Protein AF-A0A9N9AUU2-F1 (afdb_monomer_lite)

Foldseek 3Di:
DVVVVVVVVVVVVVVVVVVVVVVVVVVVVVVVVVVVVVVVVVLLCVLVVVCVVPVVPDDPVSVVLSLLQVLLVLLVVLCCVVPDDPDDPDPPCVVVVVVVVVVCLVVLQAWDQDPVRDTHRRPSLVVSLVVSVVVVVVVDDDPDPVVVVVVSVVSSVVSSVSCNVPVPVQCPDVVRKDWDQPPCPVPFQFPGFRATFIWPPCVDPPIGTPDDTDTDGDPPPPPPPDDDDDDDDDDDDDD

Organism: Funneliformis mosseae (NCBI:txid27381)

Radius of gyration: 25.64 Å; chains: 1; bounding box: 43×78×84 Å

Sequence (239 aa):
MQRLENEHREINHYKKLAQQSENEVKFENEVNATKRQIQKLNQYNYYMSRAITNYKNYNRLLIQAVLQRHVIEIIFANATQYFHVSGRQQLEHLESQISNKEIELNRGFEDTSRENNTVYEHAFITQCKQQLNDIMNGLRTINDKQKKSDSEKYAVTIIREVVKIFYFRLKVQEPVVQHNWSSDDKNLYVDLCYFPLIGKDLMSEDRKVYTLAKVVIRKAQVEVQKPIAENSYGSMYAL

Secondary structure (DSSP, 8-state):
-HHHHHHHHHHHHHHHHHHHHHHHHHHHHHHHHHHHHHHHHHHHHHHHHHHHHTTTT--HHHHHHHHHHHHHHHHHHHHHHHT---TT--TTTHHHHHHHHHHHHHTTTPPEEPTTS-EE--HHHHHHHHHHHHHHHHH-----HHHHHHHHHHHHHHHHHHHIIIIIIHHHSSSPPEEE-----TTS-EEEEEE-EEEESTTSTT-EEEEPPEEEEPPP-------------------

Structure (mmCIF, N/CA/C/O backbone):
data_AF-A0A9N9AUU2-F1
#
_entry.id   AF-A0A9N9AUU2-F1
#
loop_
_atom_site.group_PDB
_atom_site.id
_atom_site.type_symbol
_atom_site.label_atom_id
_atom_site.label_alt_id
_atom_site.label_comp_id
_atom_site.label_asym_id
_atom_site.label_entity_id
_atom_site.label_seq_id
_atom_site.pdbx_PDB_ins_code
_atom_site.Cartn_x
_atom_site.Cartn_y
_atom_site.Cartn_z
_atom_site.occupancy
_atom_site.B_iso_or_equiv
_atom_site.auth_seq_id
_atom_site.auth_comp_id
_atom_site.auth_asym_id
_atom_site.auth_atom_id
_atom_site.pdbx_PDB_model_num
ATOM 1 N N . MET A 1 1 ? 7.454 17.736 -60.809 1.00 65.25 1 MET A N 1
ATOM 2 C CA . MET A 1 1 ? 6.231 18.250 -60.156 1.00 65.25 1 MET A CA 1
ATOM 3 C C . MET A 1 1 ? 5.302 17.106 -59.746 1.00 65.25 1 MET A C 1
ATOM 5 O O . MET A 1 1 ? 5.324 16.774 -58.574 1.00 65.25 1 MET A O 1
ATOM 9 N N . GLN A 1 2 ? 4.638 16.389 -60.664 1.00 76.69 2 GLN A N 1
ATOM 10 C CA . GLN A 1 2 ? 3.709 15.280 -60.331 1.00 76.69 2 GLN A CA 1
ATOM 11 C C . GLN A 1 2 ? 4.278 14.157 -59.441 1.00 76.69 2 GLN A C 1
ATOM 13 O O . GLN A 1 2 ? 3.581 13.640 -58.574 1.00 76.69 2 GLN A O 1
ATOM 18 N N . ARG A 1 3 ? 5.549 13.777 -59.630 1.00 77.50 3 ARG A N 1
ATOM 19 C CA . ARG A 1 3 ? 6.194 12.737 -58.809 1.00 77.50 3 ARG A CA 1
ATOM 20 C C . ARG A 1 3 ? 6.320 13.152 -57.338 1.00 77.50 3 ARG A C 1
ATOM 22 O O . ARG A 1 3 ? 5.979 12.377 -56.458 1.00 77.50 3 ARG A O 1
ATOM 29 N N . LEU A 1 4 ? 6.705 14.407 -57.100 1.00 77.94 4 LEU A N 1
ATOM 30 C CA . LEU A 1 4 ? 6.822 14.986 -55.759 1.00 77.94 4 LEU A CA 1
ATOM 31 C C . LEU A 1 4 ? 5.449 15.150 -55.090 1.00 77.94 4 LEU A C 1
ATOM 33 O O . LEU A 1 4 ? 5.317 14.930 -53.892 1.00 77.94 4 LEU A O 1
ATOM 37 N N . GLU A 1 5 ? 4.406 15.487 -55.852 1.00 84.50 5 GLU A N 1
ATOM 38 C CA . GLU A 1 5 ? 3.029 15.572 -55.338 1.00 84.50 5 GLU A CA 1
ATOM 39 C C . GLU A 1 5 ? 2.455 14.197 -54.967 1.00 84.50 5 GLU A C 1
ATOM 41 O O . GLU A 1 5 ? 1.695 14.076 -54.005 1.00 84.50 5 GLU A O 1
ATOM 46 N N . ASN A 1 6 ? 2.816 13.149 -55.710 1.00 88.56 6 ASN A N 1
ATOM 47 C CA . ASN A 1 6 ? 2.442 11.773 -55.380 1.00 88.56 6 ASN A CA 1
ATOM 48 C C . ASN A 1 6 ? 3.156 11.292 -54.115 1.00 88.56 6 ASN A C 1
ATOM 50 O O . ASN A 1 6 ? 2.490 10.810 -53.203 1.00 88.56 6 ASN A O 1
ATOM 54 N N . GLU A 1 7 ? 4.466 11.516 -54.015 1.00 87.38 7 GLU A N 1
ATOM 55 C CA . GLU A 1 7 ? 5.254 11.186 -52.820 1.00 87.38 7 GLU A CA 1
ATOM 56 C C . GLU A 1 7 ? 4.744 11.945 -51.582 1.00 87.38 7 GLU A C 1
ATOM 58 O O . GLU A 1 7 ? 4.588 11.365 -50.508 1.00 87.38 7 GLU A O 1
ATOM 63 N N . HIS A 1 8 ? 4.383 13.225 -51.725 1.00 87.75 8 HIS A N 1
ATOM 64 C CA . HIS A 1 8 ? 3.816 14.013 -50.629 1.00 87.75 8 HIS A CA 1
ATOM 65 C C . HIS A 1 8 ? 2.454 13.475 -50.154 1.00 87.75 8 HIS A C 1
ATOM 67 O O . HIS A 1 8 ? 2.185 13.423 -48.950 1.00 87.75 8 HIS A O 1
ATOM 73 N N . ARG A 1 9 ? 1.592 13.040 -51.084 1.00 89.44 9 ARG A N 1
ATOM 74 C CA . ARG A 1 9 ? 0.307 12.401 -50.751 1.00 89.44 9 ARG A CA 1
ATOM 75 C C . ARG A 1 9 ? 0.503 11.078 -50.019 1.00 89.44 9 ARG A C 1
ATOM 77 O O . ARG A 1 9 ? -0.198 10.829 -49.039 1.00 89.44 9 ARG A O 1
ATOM 84 N N . GLU A 1 10 ? 1.466 10.275 -50.453 1.00 92.56 10 GLU A N 1
ATOM 85 C CA . GLU A 1 10 ? 1.784 8.993 -49.825 1.00 92.56 10 GLU A CA 1
ATOM 86 C C . GLU A 1 10 ? 2.314 9.182 -48.396 1.00 92.56 10 GLU A C 1
ATOM 88 O O . GLU A 1 10 ? 1.814 8.568 -47.454 1.00 92.56 10 GLU A O 1
ATOM 93 N N . ILE A 1 11 ? 3.239 10.124 -48.192 1.00 89.75 11 ILE A N 1
ATOM 94 C CA . ILE A 1 11 ? 3.775 10.453 -46.861 1.00 89.75 11 ILE A CA 1
ATOM 95 C C . ILE A 1 11 ? 2.664 10.918 -45.911 1.00 89.75 11 ILE A C 1
ATOM 97 O O . ILE A 1 11 ? 2.622 10.508 -44.749 1.00 89.75 11 ILE A O 1
ATOM 101 N N . ASN A 1 12 ? 1.740 11.758 -46.384 1.00 90.88 12 ASN A N 1
ATOM 102 C CA . ASN A 1 12 ? 0.622 12.220 -45.560 1.00 90.88 12 ASN A CA 1
ATOM 103 C C . ASN A 1 12 ? -0.357 11.088 -45.216 1.00 90.88 12 ASN A C 1
ATOM 105 O O . ASN A 1 12 ? -0.909 11.074 -44.113 1.00 90.88 12 ASN A O 1
ATOM 109 N N . HIS A 1 13 ? -0.539 10.120 -46.118 1.00 92.19 13 HIS A N 1
ATOM 110 C CA . HIS A 1 13 ? -1.322 8.918 -45.843 1.00 92.19 13 HIS A CA 1
ATOM 111 C C . HIS A 1 13 ? -0.692 8.085 -44.717 1.00 92.19 13 HIS A C 1
ATOM 113 O O . HIS A 1 13 ? -1.368 7.794 -43.727 1.00 92.19 13 HIS A O 1
ATOM 119 N N . TYR A 1 14 ? 0.611 7.799 -44.794 1.00 88.50 14 TYR A N 1
ATOM 120 C CA . TYR A 1 14 ? 1.308 7.037 -43.751 1.00 88.50 14 TYR A CA 1
ATOM 121 C C . TYR A 1 14 ? 1.339 7.757 -42.397 1.00 88.50 14 TYR A C 1
ATOM 123 O O . TYR A 1 14 ? 1.150 7.118 -41.363 1.00 88.50 14 TYR A O 1
ATOM 131 N N . LYS A 1 15 ? 1.482 9.089 -42.376 1.00 91.19 15 LYS A N 1
ATOM 132 C CA . LYS A 1 15 ? 1.378 9.876 -41.131 1.00 91.19 15 LYS A CA 1
ATOM 133 C C . LYS A 1 15 ? 0.011 9.727 -40.461 1.00 91.19 15 LYS A C 1
ATOM 135 O O . LYS A 1 15 ? -0.067 9.622 -39.239 1.00 91.19 15 LYS A O 1
ATOM 140 N N . LYS A 1 16 ? -1.066 9.698 -41.250 1.00 92.25 16 LYS A N 1
ATOM 141 C CA . LYS A 1 16 ? -2.429 9.537 -40.729 1.00 92.25 16 LYS A CA 1
ATOM 142 C C . LYS A 1 16 ? -2.647 8.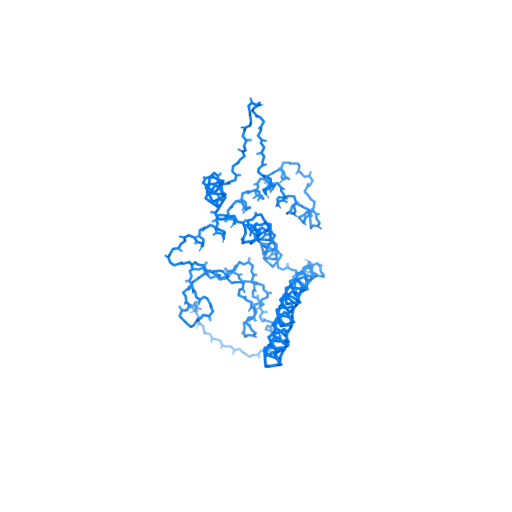143 -40.132 1.00 92.25 16 LYS A C 1
ATOM 144 O O . LYS A 1 16 ? -3.252 8.042 -39.068 1.00 92.25 16 LYS A O 1
ATOM 149 N N . LEU A 1 17 ? -2.113 7.103 -40.777 1.00 91.25 17 LEU A N 1
ATOM 150 C CA . LEU A 1 17 ? -2.153 5.729 -40.265 1.00 91.25 17 LEU A CA 1
ATOM 151 C C . LEU A 1 17 ? -1.355 5.576 -38.962 1.00 91.25 17 LEU A C 1
ATOM 153 O O . LEU A 1 17 ? -1.852 4.977 -38.011 1.00 91.25 17 LEU A O 1
ATOM 157 N N . ALA A 1 18 ? -0.159 6.168 -38.883 1.00 82.56 18 ALA A N 1
ATOM 158 C CA . ALA A 1 18 ? 0.653 6.148 -37.666 1.00 82.56 18 ALA A CA 1
ATOM 159 C C . ALA A 1 18 ? -0.083 6.798 -36.479 1.00 82.56 18 ALA A C 1
ATOM 161 O O . ALA A 1 18 ? -0.159 6.212 -35.402 1.00 82.56 18 ALA A O 1
ATOM 162 N N . GLN A 1 19 ? -0.720 7.954 -36.698 1.00 89.69 19 GLN A N 1
ATOM 163 C CA . GLN A 1 19 ? -1.496 8.636 -35.659 1.00 89.69 19 GLN A CA 1
ATOM 164 C C . GLN A 1 19 ? -2.715 7.823 -35.191 1.00 89.69 19 GLN A C 1
ATOM 166 O O . GLN A 1 19 ? -3.059 7.850 -34.009 1.00 89.69 19 GLN A O 1
ATOM 171 N N . GLN A 1 20 ? -3.389 7.117 -36.105 1.00 88.50 20 GLN A N 1
ATOM 172 C CA . GLN A 1 20 ? -4.504 6.232 -35.755 1.00 88.50 20 GLN A CA 1
ATOM 173 C C . GLN A 1 20 ? -4.033 5.061 -34.890 1.00 88.50 20 GLN A C 1
ATOM 175 O O . GLN A 1 20 ? -4.635 4.810 -33.849 1.00 88.50 20 GLN A O 1
ATOM 180 N N . SER A 1 21 ? -2.919 4.427 -35.261 1.00 84.94 21 SER A N 1
ATOM 181 C CA . SER A 1 21 ? -2.320 3.342 -34.480 1.00 84.94 21 SER A CA 1
ATOM 182 C C . SER A 1 21 ? -1.918 3.794 -33.069 1.00 84.94 21 SER A C 1
ATOM 184 O O . SER A 1 21 ? -2.228 3.114 -32.092 1.00 84.94 21 SER A O 1
ATOM 186 N N . GLU A 1 22 ? -1.310 4.977 -32.923 1.00 86.31 22 GLU A N 1
ATOM 187 C CA . GLU A 1 22 ? -0.980 5.538 -31.602 1.00 86.31 22 GLU A CA 1
ATOM 188 C C . GLU A 1 22 ? -2.224 5.763 -30.728 1.00 86.31 22 GLU A C 1
ATOM 190 O O . GLU A 1 22 ? -2.212 5.474 -29.527 1.00 86.31 22 GLU A O 1
ATOM 195 N N . ASN A 1 23 ? -3.311 6.257 -31.325 1.00 88.19 23 ASN A N 1
ATOM 196 C CA . ASN A 1 23 ? -4.565 6.489 -30.614 1.00 88.19 23 ASN A CA 1
ATOM 197 C C . ASN A 1 23 ? -5.231 5.175 -30.179 1.00 88.19 23 ASN A C 1
ATOM 199 O O . ASN A 1 23 ? -5.755 5.106 -29.066 1.00 88.19 23 ASN A O 1
ATOM 203 N N . GLU A 1 24 ? -5.181 4.134 -31.013 1.00 85.62 24 GLU A N 1
ATOM 204 C CA . GLU A 1 24 ? -5.688 2.798 -30.674 1.00 85.62 24 GLU A CA 1
ATOM 205 C C . GLU A 1 24 ? -4.920 2.186 -29.498 1.00 85.62 24 GLU A C 1
ATOM 207 O O . GLU A 1 24 ? -5.535 1.744 -28.527 1.00 85.62 24 GLU A O 1
ATOM 212 N N . VAL A 1 25 ? -3.585 2.256 -29.519 1.00 86.00 25 VAL A N 1
ATOM 213 C CA . VAL A 1 25 ? -2.738 1.781 -28.410 1.00 86.00 25 VAL A CA 1
ATOM 214 C C . VAL A 1 25 ? -3.037 2.547 -27.120 1.00 86.00 25 VAL A C 1
ATOM 216 O O . VAL A 1 25 ? -3.104 1.963 -26.034 1.00 86.00 25 VAL A O 1
ATOM 219 N N . LYS A 1 26 ? -3.231 3.868 -27.205 1.00 84.75 26 LYS A N 1
ATOM 220 C CA . LYS A 1 26 ? -3.597 4.682 -26.041 1.00 84.75 26 LYS A CA 1
ATOM 221 C C . LYS A 1 26 ? -4.948 4.253 -25.460 1.00 84.75 26 LYS A C 1
ATOM 223 O O . LYS A 1 26 ? -5.045 4.049 -24.250 1.00 84.75 26 LYS A O 1
ATOM 228 N N . PHE A 1 27 ? -5.952 4.063 -26.311 1.00 79.00 27 PHE A N 1
ATOM 229 C CA . PHE A 1 27 ? -7.281 3.617 -25.898 1.00 79.00 27 PHE A CA 1
ATOM 230 C C . PHE A 1 27 ? -7.249 2.220 -25.259 1.00 79.00 27 PHE A C 1
ATOM 232 O O . PHE A 1 27 ? -7.847 2.000 -24.206 1.00 79.00 27 PHE A O 1
ATOM 239 N N . GLU A 1 28 ? -6.498 1.282 -25.836 1.00 74.81 28 GLU A N 1
ATOM 240 C CA . GLU A 1 28 ? -6.355 -0.068 -25.286 1.00 74.81 28 GLU A CA 1
ATOM 241 C C . GLU A 1 28 ? -5.719 -0.058 -23.885 1.00 74.81 28 GLU A C 1
ATOM 243 O O . GLU A 1 28 ? -6.171 -0.768 -22.978 1.00 74.81 28 GLU A O 1
ATOM 248 N N . ASN A 1 29 ? -4.716 0.795 -23.666 1.00 70.69 29 ASN A N 1
ATOM 249 C CA . ASN A 1 29 ? -4.104 0.976 -22.350 1.00 70.69 29 ASN A CA 1
ATOM 250 C C . ASN A 1 29 ? -5.098 1.520 -21.314 1.00 70.69 29 ASN A C 1
ATOM 252 O O . ASN A 1 29 ? -5.131 1.025 -20.182 1.00 70.69 29 ASN A O 1
ATOM 256 N N . GLU A 1 30 ? -5.926 2.494 -21.694 1.00 74.56 30 GLU A N 1
ATOM 257 C CA . GLU A 1 30 ? -6.975 3.047 -20.829 1.00 74.56 30 GLU A CA 1
ATOM 258 C C . GLU A 1 30 ? -8.014 1.974 -20.464 1.00 74.56 30 GLU A C 1
ATOM 260 O O . GLU A 1 30 ? -8.286 1.753 -19.281 1.00 74.56 30 GLU A O 1
ATOM 265 N N . VAL A 1 31 ? -8.504 1.210 -21.447 1.00 73.62 31 VAL A N 1
ATOM 266 C CA . VAL A 1 31 ? -9.444 0.096 -21.223 1.00 73.62 31 VAL A CA 1
ATOM 267 C C . VAL A 1 31 ? -8.851 -0.962 -20.289 1.00 73.62 31 VAL A C 1
ATOM 269 O O . VAL A 1 31 ? -9.528 -1.449 -19.376 1.00 73.62 31 VAL A O 1
ATOM 272 N N . ASN A 1 32 ? -7.582 -1.322 -20.476 1.00 62.00 32 ASN A N 1
ATOM 273 C CA . ASN A 1 32 ? -6.906 -2.302 -19.630 1.00 62.00 32 ASN A CA 1
ATOM 274 C C . ASN A 1 32 ? -6.696 -1.787 -18.197 1.00 62.00 32 ASN A C 1
ATOM 276 O O . ASN A 1 32 ? -6.836 -2.558 -17.241 1.00 62.00 32 ASN A O 1
ATOM 280 N N . ALA A 1 33 ? -6.422 -0.492 -18.017 1.00 59.25 33 ALA A N 1
ATOM 281 C CA . ALA A 1 33 ? -6.366 0.131 -16.697 1.00 59.25 33 ALA A CA 1
ATOM 282 C C . ALA A 1 33 ? -7.733 0.074 -15.990 1.00 59.25 33 ALA A C 1
ATOM 284 O O . ALA A 1 33 ? -7.803 -0.337 -14.825 1.00 59.25 33 ALA A O 1
ATOM 285 N N . THR A 1 34 ? -8.821 0.381 -16.701 1.00 59.84 34 THR A N 1
ATOM 286 C CA . THR A 1 34 ? -10.190 0.290 -16.171 1.00 59.84 34 THR A CA 1
ATOM 287 C C . THR A 1 34 ? -10.573 -1.148 -15.814 1.00 59.84 34 THR A C 1
ATOM 289 O O . THR A 1 34 ? -11.085 -1.391 -14.721 1.00 59.84 34 THR A O 1
ATOM 292 N N . LYS A 1 35 ? -10.260 -2.138 -16.664 1.00 58.78 35 LYS A N 1
ATOM 293 C CA . LYS A 1 35 ? -10.491 -3.566 -16.358 1.00 58.78 35 LYS A CA 1
ATOM 294 C C . LYS A 1 35 ? -9.786 -3.993 -15.068 1.00 58.78 35 LYS A C 1
ATOM 296 O O . LYS A 1 35 ? -10.395 -4.653 -14.226 1.00 58.78 35 LYS A O 1
ATOM 301 N N . ARG A 1 36 ? -8.533 -3.566 -14.871 1.00 56.53 36 ARG A N 1
ATOM 302 C CA . ARG A 1 36 ? -7.776 -3.828 -13.633 1.00 56.53 36 ARG A CA 1
ATOM 303 C C . ARG A 1 36 ? -8.433 -3.179 -12.412 1.00 56.53 36 ARG A C 1
ATOM 305 O O . ARG A 1 36 ? -8.473 -3.801 -11.353 1.00 56.53 36 ARG A O 1
ATOM 312 N N . GLN A 1 37 ? -8.957 -1.959 -12.536 1.00 54.91 37 GLN A N 1
ATOM 313 C CA . GLN A 1 37 ? -9.689 -1.293 -11.448 1.00 54.91 37 GLN A CA 1
ATOM 314 C C . GLN A 1 37 ? -10.990 -2.025 -11.098 1.00 54.91 37 GLN A C 1
ATOM 316 O O . GLN A 1 37 ? -11.237 -2.288 -9.922 1.00 54.91 37 GLN A O 1
ATOM 321 N N . ILE A 1 38 ? -11.778 -2.425 -12.100 1.00 58.31 38 ILE A N 1
ATOM 322 C CA . ILE A 1 38 ? -13.016 -3.197 -11.904 1.00 58.31 38 ILE A CA 1
ATOM 323 C C . ILE A 1 38 ? -12.717 -4.532 -11.216 1.00 58.31 38 ILE A C 1
ATOM 325 O O . ILE A 1 38 ? -13.410 -4.914 -10.276 1.00 58.31 38 ILE A O 1
ATOM 329 N N . GLN A 1 39 ? -11.655 -5.229 -11.626 1.00 59.31 39 GLN A N 1
ATOM 330 C CA . GLN A 1 39 ? -11.259 -6.492 -11.004 1.00 59.31 39 GLN A CA 1
ATOM 331 C C . GLN A 1 39 ? -10.867 -6.311 -9.529 1.00 59.31 39 GLN A C 1
ATOM 333 O O . GLN A 1 39 ? -11.297 -7.101 -8.688 1.00 59.31 39 GLN A O 1
ATOM 338 N N . LYS A 1 40 ? -10.120 -5.247 -9.199 1.00 59.53 40 LYS A N 1
ATOM 339 C CA . LYS A 1 40 ? -9.790 -4.894 -7.807 1.00 59.53 40 LYS A CA 1
ATOM 340 C C . LYS A 1 40 ? -11.043 -4.597 -6.979 1.00 59.53 40 LYS A C 1
ATOM 342 O O . LYS A 1 40 ? -11.165 -5.108 -5.871 1.00 59.53 40 LYS A O 1
ATOM 347 N N . LEU A 1 41 ? -11.989 -3.827 -7.523 1.00 57.62 41 LEU A N 1
ATOM 348 C CA . LEU A 1 41 ? -13.254 -3.495 -6.854 1.00 57.62 41 LEU A CA 1
ATOM 349 C C . LEU A 1 41 ? -14.134 -4.728 -6.629 1.00 57.62 41 LEU A C 1
ATOM 351 O O . LEU A 1 41 ? -14.655 -4.916 -5.534 1.00 57.62 41 LEU A O 1
ATOM 355 N N . ASN A 1 42 ? -14.262 -5.603 -7.626 1.00 57.53 42 ASN A N 1
ATOM 356 C CA . ASN A 1 42 ? -15.016 -6.850 -7.494 1.00 57.53 42 ASN A CA 1
ATOM 357 C C . ASN A 1 42 ? -14.389 -7.777 -6.452 1.00 57.53 42 ASN A C 1
ATOM 359 O O . ASN A 1 42 ? -15.102 -8.384 -5.656 1.00 57.53 42 ASN A O 1
ATOM 363 N N . GLN A 1 43 ? -13.059 -7.849 -6.417 1.00 62.50 43 GLN A N 1
ATOM 364 C CA . GLN A 1 43 ? -12.331 -8.616 -5.415 1.00 62.50 43 GLN A CA 1
ATOM 365 C C . GLN A 1 43 ? -12.523 -8.033 -4.005 1.00 62.50 43 GLN A C 1
ATOM 367 O O . GLN A 1 43 ? -12.803 -8.779 -3.066 1.00 62.50 43 GLN A O 1
ATOM 372 N N . TYR A 1 44 ? -12.437 -6.709 -3.859 1.00 61.47 44 TYR A N 1
ATOM 373 C CA . TYR A 1 44 ? -12.733 -6.016 -2.606 1.00 61.47 44 TYR A CA 1
ATOM 374 C C . TYR A 1 44 ? -14.162 -6.302 -2.136 1.00 61.47 44 TYR A C 1
ATOM 376 O O . TYR A 1 44 ? -14.358 -6.773 -1.018 1.00 61.47 44 TYR A O 1
ATOM 384 N N . ASN A 1 45 ? -15.149 -6.111 -3.013 1.00 61.62 45 ASN A N 1
ATOM 385 C CA . ASN A 1 45 ? -16.555 -6.363 -2.714 1.00 61.62 45 ASN A CA 1
ATOM 386 C C . ASN A 1 45 ? -16.800 -7.827 -2.352 1.00 61.62 45 ASN A C 1
ATOM 388 O O . ASN A 1 45 ? -17.573 -8.094 -1.438 1.00 61.62 45 ASN A O 1
ATOM 392 N N . TYR A 1 46 ? -16.123 -8.770 -3.005 1.00 65.19 46 TYR A N 1
ATOM 393 C CA . TYR A 1 46 ? -16.203 -10.187 -2.669 1.00 65.19 46 TYR A CA 1
ATOM 394 C C . TYR A 1 46 ? -15.672 -10.474 -1.257 1.00 65.19 46 TYR A C 1
ATOM 396 O O . TYR A 1 46 ? -16.390 -11.060 -0.445 1.00 65.19 46 TYR A O 1
ATOM 404 N N . TYR A 1 47 ? -14.456 -10.026 -0.922 1.00 63.88 47 TYR A N 1
ATOM 405 C CA . TYR A 1 47 ? -13.871 -10.267 0.403 1.00 63.88 47 TYR A CA 1
ATOM 406 C C . TYR A 1 47 ? -14.617 -9.533 1.519 1.00 63.88 47 TYR A C 1
ATOM 408 O O . TYR A 1 47 ? -14.856 -10.110 2.582 1.00 63.88 47 TYR A O 1
ATOM 416 N N . MET A 1 48 ? -15.032 -8.293 1.261 1.00 64.06 48 MET A N 1
ATOM 417 C CA . MET A 1 48 ? -15.785 -7.463 2.194 1.00 64.06 48 MET A CA 1
ATOM 418 C C . MET A 1 48 ? -17.194 -8.021 2.425 1.00 64.06 48 MET A C 1
ATOM 420 O O . MET A 1 48 ? -17.592 -8.228 3.569 1.00 64.06 48 MET A O 1
ATOM 424 N N . SER A 1 49 ? -17.923 -8.370 1.357 1.00 62.34 49 SER A N 1
ATOM 425 C CA . SER A 1 49 ? -19.257 -8.980 1.468 1.00 62.34 49 SER A CA 1
ATOM 426 C C . SER A 1 49 ? -19.196 -10.310 2.203 1.00 62.34 49 SER A C 1
ATOM 428 O O . SER A 1 49 ? -20.040 -10.569 3.049 1.00 62.34 49 SER A O 1
ATOM 430 N N . ARG A 1 50 ? -18.183 -11.143 1.943 1.00 56.03 50 ARG A N 1
ATOM 431 C CA . ARG A 1 50 ? -18.020 -12.437 2.620 1.00 56.03 50 ARG A CA 1
ATOM 432 C C . ARG A 1 50 ? -17.674 -12.285 4.107 1.00 56.03 50 ARG A C 1
ATOM 434 O O . ARG A 1 50 ? -18.163 -13.069 4.918 1.00 56.03 50 ARG A O 1
ATOM 441 N N . ALA A 1 51 ? -16.892 -11.266 4.474 1.00 57.28 51 ALA A N 1
ATOM 442 C CA . ALA A 1 51 ? -16.635 -10.919 5.873 1.00 57.28 51 ALA A CA 1
ATOM 443 C C . ALA A 1 51 ? -17.906 -10.421 6.592 1.00 57.28 51 ALA A C 1
ATOM 445 O O . ALA A 1 51 ? -18.117 -10.754 7.758 1.00 57.28 51 ALA A O 1
ATOM 446 N N . ILE A 1 52 ? -18.767 -9.671 5.892 1.00 56.19 52 ILE A N 1
ATOM 447 C CA . ILE A 1 52 ? -20.024 -9.120 6.427 1.00 56.19 52 ILE A CA 1
ATOM 448 C C . ILE A 1 52 ? -21.122 -10.194 6.538 1.00 56.19 52 ILE A C 1
ATOM 450 O O . ILE A 1 52 ? -21.746 -10.322 7.591 1.00 56.19 52 ILE A O 1
ATOM 454 N N . THR A 1 53 ? -21.363 -10.996 5.493 1.00 51.91 53 THR A N 1
ATOM 455 C CA . THR A 1 53 ? -22.503 -11.936 5.435 1.00 51.91 53 THR A CA 1
ATOM 456 C C . THR A 1 53 ? -22.348 -13.147 6.352 1.00 51.91 53 THR A C 1
ATOM 458 O O . THR A 1 53 ? -23.348 -13.761 6.718 1.00 51.91 53 THR A O 1
ATOM 461 N N . ASN A 1 54 ? -21.126 -13.478 6.778 1.00 51.19 54 ASN A N 1
ATOM 462 C CA . ASN A 1 54 ? -20.854 -14.647 7.617 1.00 51.19 54 ASN A CA 1
ATOM 463 C C . ASN A 1 54 ? -20.071 -14.297 8.899 1.00 51.19 54 ASN A C 1
ATOM 465 O O . ASN A 1 54 ? -19.313 -15.113 9.425 1.00 51.19 54 ASN A O 1
ATOM 469 N N . TYR A 1 55 ? -20.268 -13.080 9.424 1.00 51.72 55 TYR A N 1
ATOM 470 C CA . TYR A 1 55 ? -19.540 -12.546 10.585 1.00 51.72 55 TYR A CA 1
ATOM 471 C C . TYR A 1 55 ? -19.642 -13.423 11.851 1.00 51.72 55 TYR A C 1
ATOM 473 O O . TYR A 1 55 ? -18.734 -13.411 12.678 1.00 51.72 55 TYR A O 1
ATOM 481 N N . LYS A 1 56 ? -20.718 -14.216 11.992 1.00 49.31 56 LYS A N 1
ATOM 482 C CA . LYS A 1 56 ? -20.927 -15.139 13.124 1.00 49.31 56 LYS A CA 1
ATOM 483 C C . LYS A 1 56 ? -20.043 -16.394 13.080 1.00 49.31 56 LYS A C 1
ATOM 485 O O . LYS A 1 56 ? -19.795 -16.964 14.134 1.00 49.31 56 LYS A O 1
ATOM 490 N N . ASN A 1 57 ? -19.548 -16.802 11.905 1.00 51.69 57 ASN A N 1
ATOM 491 C CA . ASN A 1 57 ? -18.690 -17.988 11.730 1.00 51.69 57 ASN A CA 1
ATOM 492 C C . ASN A 1 57 ? -17.271 -17.643 11.250 1.00 51.69 57 ASN A C 1
ATOM 494 O O . ASN A 1 57 ? -16.505 -18.536 10.878 1.00 51.69 57 ASN A O 1
ATOM 498 N N . TYR A 1 58 ? -16.907 -16.359 11.201 1.00 57.09 58 TYR A N 1
ATOM 499 C CA . TYR A 1 58 ? -15.637 -15.958 10.615 1.00 57.09 58 TYR A CA 1
ATOM 500 C C . TYR A 1 58 ? -14.457 -16.109 11.567 1.00 57.09 58 TYR A C 1
ATOM 502 O O . TYR A 1 58 ? -14.465 -15.696 12.726 1.00 57.09 58 TYR A O 1
ATOM 510 N N . ASN A 1 59 ? -13.381 -16.647 11.002 1.00 65.94 59 ASN A N 1
ATOM 511 C CA . ASN A 1 59 ? -12.078 -16.691 11.625 1.00 65.94 59 ASN A CA 1
ATOM 512 C C . ASN A 1 59 ? -11.528 -15.258 11.695 1.00 65.94 59 ASN A C 1
ATOM 514 O O . ASN A 1 59 ? -11.273 -14.642 10.657 1.00 65.94 59 ASN A O 1
ATOM 518 N N . ARG A 1 60 ? -11.330 -14.736 12.912 1.00 71.75 60 ARG A N 1
ATOM 519 C CA . ARG A 1 60 ? -10.672 -13.447 13.212 1.00 71.75 60 ARG A CA 1
ATOM 520 C C . ARG A 1 60 ? -9.455 -13.171 12.315 1.00 71.75 60 ARG A C 1
ATOM 522 O O . ARG A 1 60 ? -9.225 -12.023 11.944 1.00 71.75 60 ARG A O 1
ATOM 529 N N . LEU A 1 61 ? -8.725 -14.220 11.930 1.00 75.00 61 LEU A N 1
ATOM 530 C CA . LEU A 1 61 ? -7.567 -14.155 11.040 1.00 75.00 61 LEU A CA 1
ATOM 531 C C . LEU A 1 61 ? -7.894 -13.635 9.632 1.00 75.00 61 LEU A C 1
ATOM 533 O O . LEU A 1 61 ? -7.129 -12.839 9.098 1.00 75.00 61 LEU A O 1
ATOM 537 N N . LEU A 1 62 ? -9.018 -14.032 9.027 1.00 74.12 62 LEU A N 1
ATOM 538 C CA . LEU A 1 62 ? -9.361 -13.587 7.672 1.00 74.12 62 LEU A CA 1
ATOM 539 C C . LEU A 1 62 ? -9.827 -12.127 7.665 1.00 74.12 62 LEU A C 1
ATOM 541 O O . LEU A 1 62 ? -9.445 -11.382 6.772 1.00 74.12 62 LEU A O 1
ATOM 545 N N . ILE A 1 63 ? -10.556 -11.681 8.695 1.00 74.31 63 ILE A N 1
ATOM 546 C CA . ILE A 1 63 ? -10.886 -10.254 8.856 1.00 74.31 63 ILE A CA 1
ATOM 547 C C . ILE A 1 63 ? -9.597 -9.439 8.995 1.00 74.31 63 ILE A C 1
ATOM 549 O O . ILE A 1 63 ? -9.413 -8.451 8.291 1.00 74.31 63 ILE A O 1
ATOM 553 N N . GLN A 1 64 ? -8.669 -9.876 9.851 1.00 79.44 64 GLN A N 1
ATOM 554 C CA . GLN A 1 64 ? -7.374 -9.209 10.003 1.00 79.44 64 GLN A CA 1
ATOM 555 C C . GLN A 1 64 ? -6.592 -9.164 8.686 1.00 79.44 64 GLN A C 1
ATOM 557 O O . GLN A 1 64 ? -6.045 -8.117 8.354 1.00 79.44 64 GLN A O 1
ATOM 562 N N . ALA A 1 65 ? -6.579 -10.254 7.921 1.00 81.81 65 ALA A N 1
ATOM 563 C CA . ALA A 1 65 ? -5.901 -10.327 6.634 1.00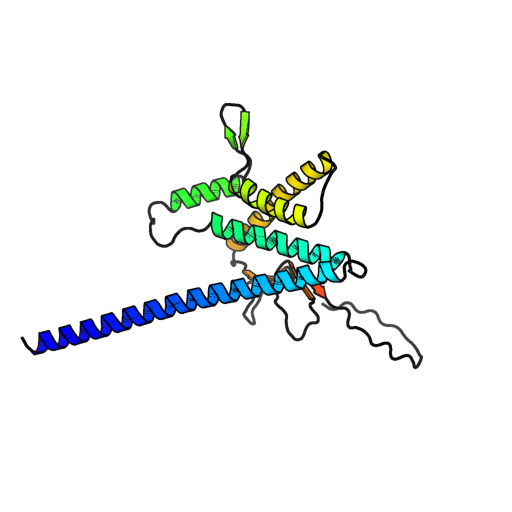 81.81 65 ALA A CA 1
ATOM 564 C C . ALA A 1 65 ? -6.525 -9.387 5.585 1.00 81.81 65 ALA A C 1
ATOM 566 O O . ALA A 1 65 ? -5.798 -8.660 4.909 1.00 81.81 65 ALA A O 1
ATOM 567 N N . VAL A 1 66 ? -7.859 -9.334 5.484 1.00 78.88 66 VAL A N 1
ATOM 568 C CA . VAL A 1 66 ? -8.561 -8.400 4.582 1.00 78.88 66 VAL A CA 1
ATOM 569 C C . VAL A 1 66 ? -8.203 -6.957 4.930 1.00 78.88 66 VAL A C 1
ATOM 571 O O . VAL A 1 66 ? -7.817 -6.192 4.047 1.00 78.88 66 VAL A O 1
ATOM 574 N N . LEU A 1 67 ? -8.258 -6.602 6.216 1.00 82.81 67 LEU A N 1
ATOM 575 C CA . LEU A 1 67 ? -7.913 -5.256 6.672 1.00 82.81 67 LEU A CA 1
ATOM 576 C C . LEU A 1 67 ? -6.445 -4.921 6.405 1.00 82.81 67 LEU A C 1
ATOM 578 O O . LEU A 1 67 ? -6.153 -3.842 5.900 1.00 82.81 67 LEU A O 1
ATOM 582 N N . GLN A 1 68 ? -5.526 -5.845 6.692 1.00 88.12 68 GLN A N 1
ATOM 583 C CA . GLN A 1 68 ? -4.097 -5.648 6.439 1.00 88.12 68 GLN A CA 1
ATOM 584 C C . GLN A 1 68 ? -3.812 -5.391 4.961 1.00 88.12 68 GLN A C 1
ATOM 586 O O . GLN A 1 68 ? -3.135 -4.414 4.638 1.00 88.12 68 GLN A O 1
ATOM 591 N N . ARG A 1 69 ? -4.367 -6.216 4.065 1.00 87.19 69 ARG A N 1
ATOM 592 C CA . ARG A 1 69 ? -4.209 -6.018 2.622 1.00 87.19 69 ARG A CA 1
ATOM 593 C C . ARG A 1 69 ? -4.726 -4.650 2.197 1.00 87.19 69 ARG A C 1
ATOM 595 O O . ARG A 1 69 ? -4.034 -3.917 1.497 1.00 87.19 69 ARG A O 1
ATOM 602 N N . HIS A 1 70 ? -5.932 -4.310 2.642 1.00 84.06 70 HIS A N 1
ATOM 603 C CA . HIS A 1 70 ? -6.604 -3.092 2.224 1.00 84.06 70 HIS A CA 1
ATOM 604 C C . HIS A 1 70 ? -5.852 -1.833 2.674 1.00 84.06 70 HIS A C 1
ATOM 606 O O . HIS A 1 70 ? -5.658 -0.919 1.877 1.00 84.06 70 HIS A O 1
ATOM 612 N N . VAL A 1 71 ? -5.341 -1.821 3.910 1.00 88.81 71 VAL A N 1
ATOM 613 C CA . VAL A 1 71 ? -4.481 -0.741 4.420 1.00 88.81 71 VAL A CA 1
ATOM 614 C C . VAL A 1 71 ? -3.249 -0.550 3.527 1.00 88.81 71 VAL A C 1
ATOM 616 O O . VAL A 1 71 ? -2.950 0.578 3.140 1.00 88.81 71 VAL A O 1
ATOM 619 N N . ILE A 1 72 ? -2.558 -1.634 3.155 1.00 90.75 72 ILE A N 1
ATOM 620 C CA . ILE A 1 72 ? -1.373 -1.564 2.282 1.00 90.75 72 ILE A CA 1
ATOM 621 C C . ILE A 1 72 ? -1.747 -1.027 0.892 1.00 90.75 72 ILE A C 1
ATOM 623 O O . ILE A 1 72 ? -1.053 -0.160 0.365 1.00 90.75 72 ILE A O 1
ATOM 627 N N . GLU A 1 73 ? -2.850 -1.497 0.305 1.00 86.94 73 GLU A N 1
ATOM 628 C CA . GLU A 1 73 ? -3.308 -1.054 -1.019 1.00 86.94 73 GLU A CA 1
ATOM 629 C C . GLU A 1 73 ? -3.675 0.438 -1.052 1.00 86.94 73 GLU A C 1
ATOM 631 O O . GLU A 1 73 ? -3.334 1.124 -2.019 1.00 86.94 73 GLU A O 1
ATOM 636 N N . ILE A 1 74 ? -4.305 0.966 0.002 1.00 87.75 74 ILE A N 1
ATOM 637 C CA . ILE A 1 74 ? -4.608 2.403 0.129 1.00 87.75 74 ILE A CA 1
ATOM 638 C C . ILE A 1 74 ? -3.319 3.215 0.177 1.00 87.75 74 ILE A C 1
ATOM 640 O O . ILE A 1 74 ? -3.184 4.205 -0.546 1.00 87.75 74 ILE A O 1
ATOM 644 N N . ILE A 1 75 ? -2.350 2.785 0.989 1.00 91.00 75 ILE A N 1
ATOM 645 C CA . ILE A 1 75 ? -1.053 3.462 1.081 1.00 91.00 75 ILE A CA 1
ATOM 646 C C . ILE A 1 75 ? -0.354 3.431 -0.279 1.00 91.00 75 ILE A C 1
ATOM 648 O O . ILE A 1 75 ? 0.171 4.452 -0.717 1.00 91.00 75 ILE A O 1
ATOM 652 N N . PHE A 1 76 ? -0.397 2.302 -0.993 1.00 89.00 76 PHE A N 1
ATOM 653 C CA . PHE A 1 76 ? 0.169 2.203 -2.338 1.00 89.00 76 PHE A CA 1
ATOM 654 C C . PHE A 1 76 ? -0.506 3.153 -3.320 1.00 89.00 76 PHE A C 1
ATOM 656 O O . PHE A 1 76 ? 0.201 3.807 -4.082 1.00 89.00 76 PHE A O 1
ATOM 663 N N . ALA A 1 77 ? -1.834 3.253 -3.307 1.00 85.62 77 ALA A N 1
ATOM 664 C CA . ALA A 1 77 ? -2.561 4.153 -4.194 1.00 85.62 77 ALA A CA 1
ATOM 665 C C . ALA A 1 77 ? -2.199 5.623 -3.929 1.00 85.62 77 ALA A C 1
ATOM 667 O O . ALA A 1 77 ? -1.835 6.341 -4.862 1.00 85.62 77 ALA A O 1
ATOM 668 N N . ASN A 1 78 ? -2.210 6.046 -2.659 1.00 86.88 78 ASN A N 1
ATOM 669 C CA . ASN A 1 78 ? -1.831 7.409 -2.278 1.00 86.88 78 ASN A CA 1
ATOM 670 C C . ASN A 1 78 ? -0.370 7.699 -2.626 1.00 86.88 78 ASN A C 1
ATOM 672 O O . ASN A 1 78 ? -0.069 8.764 -3.154 1.00 86.88 78 ASN A O 1
ATOM 676 N N . ALA A 1 79 ? 0.540 6.756 -2.371 1.00 84.94 79 ALA A N 1
ATOM 677 C CA . ALA A 1 79 ? 1.953 6.929 -2.683 1.00 84.94 79 ALA A CA 1
ATOM 678 C C . ALA A 1 79 ? 2.178 7.016 -4.200 1.00 84.94 79 ALA A C 1
ATOM 680 O O . ALA A 1 79 ? 2.893 7.900 -4.656 1.00 84.94 79 ALA A O 1
ATOM 681 N N . THR A 1 80 ? 1.515 6.178 -5.004 1.00 82.56 80 THR A N 1
ATOM 682 C CA . THR A 1 80 ? 1.582 6.271 -6.475 1.00 82.56 80 THR A CA 1
ATOM 683 C C . THR A 1 80 ? 1.131 7.643 -6.967 1.00 82.56 80 THR A C 1
ATOM 685 O O . THR A 1 80 ? 1.762 8.196 -7.864 1.00 82.56 80 THR A O 1
ATOM 688 N N . GLN A 1 81 ? 0.053 8.185 -6.396 1.00 82.69 81 GLN A N 1
ATOM 689 C CA . GLN A 1 81 ? -0.454 9.508 -6.753 1.00 82.69 81 GLN A CA 1
ATOM 690 C C . GLN A 1 81 ? 0.504 10.620 -6.312 1.00 82.69 81 GLN A C 1
ATOM 692 O O . GLN A 1 81 ? 0.795 11.523 -7.090 1.00 82.69 81 GLN A O 1
ATOM 697 N N . TYR A 1 82 ? 1.016 10.541 -5.086 1.00 81.88 82 TYR A N 1
ATOM 698 C CA . TYR A 1 82 ? 1.909 11.541 -4.510 1.00 81.88 82 TYR A CA 1
ATOM 699 C C . TYR A 1 82 ? 3.270 11.588 -5.219 1.00 81.88 82 TYR A C 1
ATOM 701 O O . TYR A 1 82 ? 3.781 12.659 -5.536 1.00 81.88 82 TYR A O 1
ATOM 709 N N . PHE A 1 83 ? 3.845 10.425 -5.528 1.00 76.06 83 PHE A N 1
ATOM 710 C CA . PHE A 1 83 ? 5.126 10.331 -6.226 1.00 76.06 83 PHE A CA 1
ATOM 711 C C . PHE A 1 83 ? 5.006 10.426 -7.749 1.00 76.06 83 PHE A C 1
ATOM 713 O O . PHE A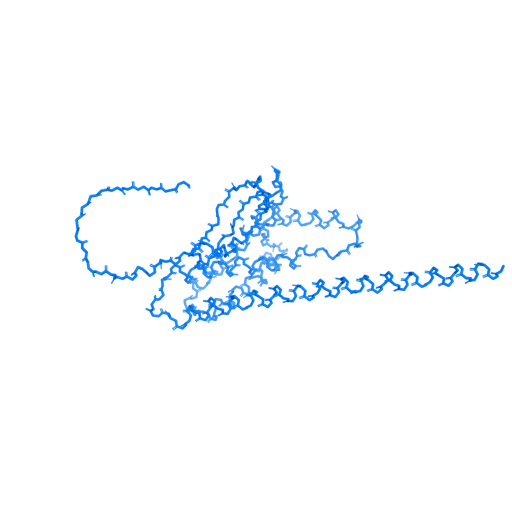 1 83 ? 6.037 10.360 -8.421 1.00 76.06 83 PHE A O 1
ATOM 720 N N . HIS A 1 84 ? 3.799 10.586 -8.306 1.00 71.50 84 HIS A N 1
ATOM 721 C CA . HIS A 1 84 ? 3.608 10.689 -9.749 1.00 71.50 84 HIS A CA 1
ATOM 722 C C . HIS A 1 84 ? 4.347 11.921 -10.286 1.00 71.50 84 HIS A C 1
ATOM 724 O O . HIS A 1 84 ? 3.930 13.061 -10.093 1.00 71.50 84 HIS A O 1
ATOM 730 N N . VAL A 1 85 ? 5.474 11.692 -10.959 1.00 56.16 85 VAL A N 1
ATOM 731 C CA . VAL A 1 85 ? 6.136 12.711 -11.772 1.00 56.16 85 VAL A CA 1
ATOM 732 C C . VAL A 1 85 ? 5.417 12.701 -13.113 1.00 56.16 85 VAL A C 1
ATOM 734 O O . VAL A 1 85 ? 5.557 11.749 -13.882 1.00 56.16 85 VAL A O 1
ATOM 737 N N . SER A 1 86 ? 4.599 13.721 -13.373 1.00 44.34 86 SER A N 1
ATOM 738 C CA . SER A 1 86 ? 3.990 13.933 -14.687 1.00 44.34 86 SER A CA 1
ATOM 739 C C . SER A 1 86 ? 5.070 13.848 -15.769 1.00 44.34 86 SER A C 1
ATOM 741 O O . SER A 1 86 ? 6.110 14.498 -15.682 1.00 44.34 86 SER A O 1
ATOM 743 N N . GLY A 1 87 ? 4.857 12.977 -16.753 1.00 37.75 87 GLY A N 1
ATOM 744 C CA . GLY A 1 87 ? 5.881 12.592 -17.715 1.00 37.75 87 GLY A CA 1
ATOM 745 C C . GLY A 1 87 ? 6.495 13.748 -18.520 1.00 37.75 87 GLY A C 1
ATOM 746 O O . GLY A 1 87 ? 5.831 14.707 -18.897 1.00 37.75 87 GLY A O 1
ATOM 747 N N . ARG A 1 88 ? 7.773 13.558 -18.871 1.00 34.88 88 ARG A N 1
ATOM 748 C CA . ARG A 1 88 ? 8.500 14.121 -20.030 1.00 34.88 88 ARG A CA 1
ATOM 749 C C . ARG A 1 88 ? 8.741 15.633 -20.146 1.00 34.88 88 ARG A C 1
ATOM 751 O O . ARG A 1 88 ? 9.429 16.014 -21.088 1.00 34.88 88 ARG A O 1
ATOM 758 N N . GLN A 1 89 ? 8.323 16.486 -19.218 1.00 37.69 89 GLN A N 1
ATOM 759 C CA . GLN A 1 89 ? 8.825 17.869 -19.166 1.00 37.69 89 GLN A CA 1
ATOM 760 C C . GLN A 1 89 ? 9.335 18.201 -17.771 1.00 37.69 89 GLN A C 1
ATOM 762 O O . GLN A 1 89 ? 8.536 18.515 -16.901 1.00 37.69 89 GLN A O 1
ATOM 767 N N . GLN A 1 90 ? 10.659 18.105 -17.595 1.00 39.28 90 GLN A N 1
ATOM 768 C CA . GLN A 1 90 ? 11.513 18.945 -16.735 1.00 39.28 90 GLN A CA 1
ATOM 769 C C . GLN A 1 90 ? 12.832 18.210 -16.441 1.00 39.28 90 GLN A C 1
ATOM 771 O O . GLN A 1 90 ? 13.079 17.772 -15.322 1.00 39.28 90 GLN A O 1
ATOM 776 N N . LEU A 1 91 ? 13.713 18.085 -17.442 1.00 40.22 91 LEU A N 1
ATOM 777 C CA . LEU A 1 91 ? 15.087 17.632 -17.178 1.00 40.22 91 LEU A CA 1
ATOM 778 C C . LEU A 1 91 ? 15.889 18.641 -16.331 1.00 40.22 91 LEU A C 1
ATOM 780 O O . LEU A 1 91 ? 16.869 18.255 -15.716 1.00 40.22 91 LEU A O 1
ATOM 784 N N . GLU A 1 92 ? 15.429 19.889 -16.208 1.00 43.00 92 GLU A N 1
ATOM 785 C CA . GLU A 1 92 ? 16.093 20.939 -15.413 1.00 43.00 92 GLU A CA 1
ATOM 786 C C . GLU A 1 92 ? 15.472 21.142 -14.012 1.00 43.00 92 GLU A C 1
ATOM 788 O O . GLU A 1 92 ? 15.973 21.926 -13.213 1.00 43.00 92 GLU A O 1
ATOM 793 N N . HIS A 1 93 ? 14.393 20.420 -13.672 1.00 47.53 93 HIS A N 1
ATOM 794 C CA . HIS A 1 93 ? 13.716 20.507 -12.361 1.00 47.53 93 HIS A CA 1
ATOM 795 C C . HIS A 1 93 ? 13.719 19.176 -11.584 1.00 47.53 93 HIS A C 1
ATOM 797 O O . HIS A 1 93 ? 13.300 19.120 -10.426 1.00 47.53 93 HIS A O 1
ATOM 803 N N . LEU A 1 94 ? 14.217 18.101 -12.207 1.00 42.69 94 LEU A N 1
ATOM 804 C CA . LEU A 1 94 ? 14.277 16.764 -11.621 1.00 42.69 94 LEU A CA 1
ATOM 805 C C . LEU A 1 94 ? 15.275 16.677 -10.470 1.00 42.69 94 LEU A C 1
ATOM 807 O O . LEU A 1 94 ? 14.935 16.071 -9.468 1.00 42.69 94 LEU A O 1
ATOM 811 N N . GLU A 1 95 ? 16.446 17.308 -10.543 1.00 44.81 95 GLU A N 1
ATOM 812 C CA . GLU A 1 95 ? 17.431 17.242 -9.452 1.00 44.81 95 GLU A CA 1
ATOM 813 C C . GLU A 1 95 ? 16.911 17.898 -8.170 1.00 44.81 95 GLU A C 1
ATOM 815 O O . GLU A 1 95 ? 17.037 17.325 -7.094 1.00 44.81 95 GLU A O 1
ATOM 820 N N . SER A 1 96 ? 16.234 19.047 -8.278 1.00 48.47 96 SER A N 1
ATOM 821 C CA . SER A 1 96 ? 15.612 19.708 -7.124 1.00 48.47 96 SER A CA 1
ATOM 822 C C . SER A 1 96 ? 14.424 18.909 -6.576 1.00 48.47 96 SER A C 1
ATOM 824 O O . SER A 1 96 ? 14.287 18.786 -5.363 1.00 48.47 96 SER A O 1
ATOM 826 N N . GLN A 1 97 ? 13.591 18.301 -7.429 1.00 53.03 97 GLN A N 1
ATOM 827 C CA . GLN A 1 97 ? 12.495 17.439 -6.967 1.00 53.03 97 GLN A CA 1
ATOM 828 C C . GLN A 1 97 ? 12.980 16.105 -6.395 1.00 53.03 97 GLN A C 1
ATOM 830 O O . GLN A 1 97 ? 12.386 15.613 -5.441 1.00 53.03 97 GLN A O 1
ATOM 835 N N . ILE A 1 98 ? 14.033 15.517 -6.961 1.00 54.88 98 ILE A N 1
ATOM 836 C CA . ILE A 1 98 ? 14.682 14.306 -6.453 1.00 54.88 98 ILE A CA 1
ATOM 837 C C . ILE A 1 98 ? 15.334 14.630 -5.116 1.00 54.88 98 ILE A C 1
ATOM 839 O O . ILE A 1 98 ? 15.050 13.932 -4.157 1.00 54.88 98 ILE A O 1
ATOM 843 N N . SER A 1 99 ? 16.080 15.731 -5.010 1.00 54.75 99 SER A N 1
ATOM 844 C CA . SER A 1 99 ? 16.719 16.168 -3.767 1.00 54.75 99 SER A CA 1
ATOM 845 C C . SER A 1 99 ? 15.694 16.542 -2.689 1.00 54.75 99 SER A C 1
ATOM 847 O O . SER A 1 99 ? 15.842 16.133 -1.545 1.00 54.75 99 SER A O 1
ATOM 849 N N . ASN A 1 100 ? 14.589 17.215 -3.032 1.00 58.06 100 ASN A N 1
ATOM 850 C CA . ASN A 1 100 ? 13.511 17.505 -2.079 1.00 58.06 100 ASN A CA 1
ATOM 851 C C . ASN A 1 100 ? 12.789 16.230 -1.624 1.00 58.06 100 ASN A C 1
ATOM 853 O O . ASN A 1 100 ? 12.564 16.059 -0.428 1.00 58.06 100 ASN A O 1
ATOM 857 N N . LYS A 1 101 ? 12.490 15.302 -2.543 1.00 62.97 101 LYS A N 1
ATOM 858 C CA . LYS A 1 101 ? 11.915 13.991 -2.198 1.00 62.97 101 LYS A CA 1
ATOM 859 C C . LYS A 1 101 ? 12.896 13.139 -1.397 1.00 62.97 101 LYS A C 1
ATOM 861 O O . LYS A 1 101 ? 12.465 12.388 -0.534 1.00 62.97 101 LYS A O 1
ATOM 866 N N . GLU A 1 102 ? 14.194 13.263 -1.651 1.00 58.47 102 GLU A N 1
ATOM 867 C CA . GLU A 1 102 ? 15.277 12.610 -0.914 1.00 58.47 102 GLU A CA 1
ATOM 868 C C . GLU A 1 102 ? 15.453 13.223 0.485 1.00 58.47 102 GLU A C 1
ATOM 870 O O . GLU A 1 102 ? 15.683 12.501 1.449 1.00 58.47 102 GLU A O 1
ATOM 875 N N . ILE A 1 103 ? 15.247 14.533 0.645 1.00 62.97 103 ILE A N 1
ATOM 876 C CA . ILE A 1 103 ? 15.199 15.215 1.945 1.00 62.97 103 ILE A CA 1
ATOM 877 C C . ILE A 1 103 ? 13.943 14.804 2.728 1.00 62.97 103 ILE A C 1
ATOM 879 O O . ILE A 1 103 ? 14.052 14.480 3.910 1.00 62.97 103 ILE A O 1
ATOM 883 N N . GLU A 1 104 ? 12.765 14.766 2.100 1.00 62.91 104 GLU A N 1
ATOM 884 C CA . GLU A 1 104 ? 11.516 14.274 2.711 1.00 62.91 104 GLU A CA 1
ATOM 885 C C . GLU A 1 104 ? 11.607 12.783 3.081 1.00 62.91 104 GLU A C 1
ATOM 887 O O . GLU A 1 104 ? 11.098 12.363 4.123 1.00 62.91 104 GLU A O 1
ATOM 892 N N . LEU A 1 105 ? 12.324 12.005 2.266 1.00 60.38 105 LEU A N 1
ATOM 893 C CA . LEU A 1 105 ? 12.684 10.606 2.493 1.00 60.38 105 LEU A CA 1
ATOM 894 C C . LEU A 1 105 ? 13.642 10.440 3.679 1.00 60.38 105 LEU A C 1
ATOM 896 O O . LEU A 1 105 ? 13.381 9.618 4.559 1.00 60.38 105 LEU A O 1
ATOM 900 N N . ASN A 1 106 ? 14.716 11.231 3.735 1.00 60.75 106 ASN A N 1
ATOM 901 C CA . ASN A 1 106 ? 15.687 11.224 4.833 1.00 60.75 106 ASN A CA 1
ATOM 902 C C . ASN A 1 106 ? 15.054 11.689 6.148 1.00 60.75 106 ASN A C 1
ATOM 904 O O . ASN A 1 106 ? 15.428 11.210 7.217 1.00 60.75 106 ASN A O 1
ATOM 908 N N . ARG A 1 107 ? 14.050 12.566 6.060 1.00 66.25 107 ARG A N 1
ATOM 909 C CA . ARG A 1 107 ? 13.218 13.010 7.183 1.00 66.25 107 ARG A CA 1
ATOM 910 C C . ARG A 1 107 ? 12.005 12.116 7.440 1.00 66.25 107 ARG A C 1
ATOM 912 O O . ARG A 1 107 ? 11.221 12.426 8.320 1.00 66.25 107 ARG A O 1
ATOM 919 N N . GLY A 1 108 ? 11.794 11.035 6.685 1.00 64.31 108 GLY A N 1
ATOM 920 C CA . GLY A 1 108 ? 10.731 10.053 6.940 1.00 64.31 108 GLY A CA 1
ATOM 921 C C . GLY A 1 108 ? 9.304 10.616 7.013 1.00 64.31 108 GLY A C 1
ATOM 922 O O . GLY A 1 108 ? 8.474 10.055 7.736 1.00 64.31 108 GLY A O 1
ATOM 923 N N . PHE A 1 109 ? 9.007 11.707 6.298 1.00 76.31 109 PHE A N 1
ATOM 924 C CA . PHE A 1 109 ? 7.756 12.468 6.458 1.00 76.31 109 PHE A CA 1
ATOM 925 C C . PHE A 1 109 ? 7.501 12.926 7.905 1.00 76.31 109 PHE A C 1
ATOM 927 O O . PHE A 1 109 ? 6.368 12.847 8.396 1.00 76.31 109 PHE A O 1
ATOM 934 N N . GLU A 1 110 ? 8.551 13.331 8.618 1.00 71.31 110 GLU A N 1
ATOM 935 C CA . GLU A 1 110 ? 8.453 13.990 9.919 1.00 71.31 110 GLU A CA 1
ATOM 936 C C . GLU A 1 110 ? 7.620 15.270 9.833 1.00 71.31 110 GLU A C 1
ATOM 938 O O . GLU A 1 110 ? 7.520 15.921 8.788 1.00 71.31 110 GLU A O 1
ATOM 943 N N . ASP A 1 111 ? 6.994 15.613 10.953 1.00 73.38 111 ASP A N 1
ATOM 944 C CA . ASP A 1 111 ? 6.168 16.804 11.029 1.00 73.38 111 ASP A CA 1
ATOM 945 C C . ASP A 1 111 ? 7.056 18.054 10.950 1.00 73.38 111 ASP A C 1
ATOM 947 O O . ASP A 1 111 ? 8.143 18.114 11.527 1.00 73.38 111 ASP A O 1
ATOM 951 N N . THR A 1 112 ? 6.591 19.076 10.236 1.00 66.19 112 THR A N 1
ATOM 952 C CA . THR A 1 112 ? 7.355 20.320 10.071 1.00 66.19 112 THR A CA 1
ATOM 953 C C . THR A 1 112 ? 6.963 21.337 11.139 1.00 66.19 112 THR A C 1
ATOM 955 O O . THR A 1 112 ? 5.783 21.639 11.320 1.00 66.19 112 THR A O 1
ATOM 958 N N . SER A 1 113 ? 7.946 21.891 11.853 1.00 60.75 113 SER A N 1
ATOM 959 C CA . SER A 1 113 ? 7.741 23.020 12.766 1.00 60.75 113 SER A CA 1
ATOM 960 C C . SER A 1 113 ? 7.977 24.340 12.031 1.00 60.75 113 SER A C 1
ATOM 962 O O . SER A 1 113 ? 9.073 24.569 11.515 1.00 60.75 113 SER A O 1
ATOM 964 N N . ARG A 1 114 ? 6.978 25.228 11.997 1.00 58.94 114 ARG A N 1
ATOM 965 C CA . ARG A 1 114 ? 7.173 26.634 11.581 1.00 58.94 114 ARG A CA 1
ATOM 966 C C . ARG A 1 114 ? 7.548 27.513 12.776 1.00 58.94 114 ARG A C 1
ATOM 968 O O . ARG A 1 114 ? 7.382 27.087 13.915 1.00 58.94 114 ARG A O 1
ATOM 975 N N . GLU A 1 115 ? 7.982 28.747 12.499 1.00 56.66 115 GLU A N 1
ATOM 976 C CA . GLU A 1 115 ? 8.500 29.760 13.450 1.00 56.66 115 GLU A CA 1
ATOM 977 C C . GLU A 1 115 ? 7.621 30.031 14.697 1.00 56.66 115 GLU A C 1
ATOM 979 O O . GLU A 1 115 ? 8.088 30.633 15.655 1.00 56.66 115 GLU A O 1
ATOM 984 N N . ASN A 1 116 ? 6.395 29.497 14.756 1.00 58.78 116 ASN A N 1
ATOM 985 C CA . ASN A 1 116 ? 5.459 29.628 15.878 1.00 58.78 116 ASN A CA 1
ATOM 986 C C . ASN A 1 116 ? 5.297 28.340 16.715 1.00 58.78 116 ASN A C 1
ATOM 988 O O . ASN A 1 116 ? 4.282 28.171 17.392 1.00 58.78 116 ASN A O 1
ATOM 992 N N . ASN A 1 117 ? 6.237 27.390 16.630 1.00 58.81 117 ASN A N 1
ATOM 993 C CA . ASN A 1 117 ? 6.183 26.085 17.313 1.00 58.81 117 ASN A CA 1
ATOM 994 C C . ASN A 1 117 ? 4.950 25.225 16.953 1.00 58.81 117 ASN A C 1
ATOM 996 O O . ASN A 1 117 ? 4.630 24.247 17.627 1.00 58.81 117 ASN A O 1
ATOM 1000 N N . THR A 1 118 ? 4.234 25.592 15.887 1.00 61.75 118 THR A N 1
ATOM 1001 C CA . THR A 1 118 ? 3.092 24.833 15.381 1.00 61.75 118 THR A CA 1
ATOM 1002 C C . THR A 1 118 ? 3.616 23.703 14.504 1.00 61.75 118 THR A C 1
ATOM 1004 O O . THR A 1 118 ? 4.344 23.949 13.539 1.00 61.75 118 THR A O 1
ATOM 1007 N N . VAL A 1 119 ? 3.264 22.474 14.875 1.00 70.00 119 VAL A N 1
ATOM 1008 C CA . VAL A 1 119 ? 3.683 21.241 14.208 1.00 70.00 119 VAL A CA 1
ATOM 1009 C C . VAL A 1 119 ? 2.646 20.885 13.144 1.00 70.00 119 VAL A C 1
ATOM 1011 O O . VAL A 1 119 ? 1.480 20.659 13.469 1.00 70.00 119 VAL A O 1
ATOM 1014 N N . TYR A 1 120 ? 3.062 20.862 11.879 1.00 71.69 120 TYR A N 1
ATOM 1015 C CA . TYR A 1 120 ? 2.212 20.489 10.750 1.00 71.69 120 TYR A CA 1
ATOM 1016 C C . TYR A 1 120 ? 2.588 19.097 10.251 1.00 71.69 120 TYR A C 1
ATOM 1018 O O . TYR A 1 120 ? 3.716 18.868 9.806 1.00 71.69 120 TYR A O 1
ATOM 1026 N N . GLU A 1 121 ? 1.622 18.181 10.307 1.00 77.88 121 GLU A N 1
ATOM 1027 C CA . GLU A 1 121 ? 1.744 16.856 9.707 1.00 77.88 121 GLU A CA 1
ATOM 1028 C C . GLU A 1 121 ? 1.876 16.986 8.185 1.00 77.88 121 GLU A C 1
ATOM 1030 O O . GLU A 1 121 ? 1.252 17.836 7.543 1.00 77.88 121 GLU A O 1
ATOM 1035 N N . HIS A 1 122 ? 2.717 16.141 7.598 1.00 84.00 122 HIS A N 1
ATOM 1036 C CA . HIS A 1 122 ? 2.965 16.154 6.167 1.00 84.00 122 HIS A CA 1
ATOM 1037 C C . HIS A 1 122 ? 1.681 15.846 5.367 1.00 84.00 122 HIS A C 1
ATOM 1039 O O . HIS A 1 122 ? 0.988 14.868 5.651 1.00 84.00 122 HIS A O 1
ATOM 1045 N N . ALA A 1 123 ? 1.395 16.616 4.310 1.00 82.75 123 ALA A N 1
ATOM 1046 C CA . ALA A 1 123 ? 0.128 16.544 3.566 1.00 82.75 123 ALA A CA 1
ATOM 1047 C C . ALA A 1 123 ? -0.221 15.129 3.059 1.00 82.75 123 ALA A C 1
ATOM 1049 O O . ALA A 1 123 ? -1.363 14.688 3.188 1.00 82.75 123 ALA A O 1
ATOM 1050 N N . PHE A 1 124 ? 0.770 14.381 2.554 1.00 85.62 124 PHE A N 1
ATOM 1051 C CA . PHE A 1 124 ? 0.593 12.971 2.175 1.00 85.62 124 PHE A CA 1
ATOM 1052 C C . PHE A 1 124 ? 0.141 12.091 3.353 1.00 85.62 124 PHE A C 1
ATOM 1054 O O . PHE A 1 124 ? -0.758 11.263 3.197 1.00 85.62 124 PHE A O 1
ATOM 1061 N N . ILE A 1 125 ? 0.732 12.282 4.539 1.00 88.31 125 ILE A N 1
ATOM 1062 C CA . ILE A 1 125 ? 0.383 11.525 5.746 1.00 88.31 125 ILE A CA 1
ATOM 1063 C C . ILE A 1 125 ? -1.042 11.872 6.166 1.00 88.31 125 ILE A C 1
ATOM 1065 O O . ILE A 1 125 ? -1.836 10.961 6.396 1.00 88.31 125 ILE A O 1
ATOM 1069 N N . THR A 1 126 ? -1.395 13.159 6.192 1.00 88.38 126 THR A N 1
ATOM 1070 C CA . THR A 1 126 ? -2.745 13.612 6.545 1.00 88.38 126 THR A CA 1
ATOM 1071 C C . THR A 1 126 ? -3.802 13.035 5.606 1.00 88.38 126 THR A C 1
ATOM 1073 O O . THR A 1 126 ? -4.792 12.472 6.075 1.00 88.38 126 THR A O 1
ATOM 1076 N N . GLN A 1 127 ? -3.577 13.097 4.290 1.00 89.06 127 GLN A N 1
ATOM 1077 C CA . GLN A 1 127 ? -4.501 12.551 3.294 1.00 89.06 127 GLN A CA 1
ATOM 1078 C C . GLN A 1 127 ? -4.663 11.032 3.438 1.00 89.06 127 GLN A C 1
ATOM 1080 O O . GLN A 1 127 ? -5.788 10.527 3.493 1.00 89.06 127 GLN A O 1
ATOM 1085 N N . CYS A 1 128 ? -3.554 10.296 3.533 1.00 89.62 128 CYS A N 1
ATOM 1086 C CA . CYS A 1 128 ? -3.603 8.843 3.650 1.00 89.62 128 CYS A CA 1
ATOM 1087 C C . CYS A 1 128 ? -4.250 8.409 4.978 1.00 89.62 128 CYS A C 1
ATOM 1089 O O . CYS A 1 128 ? -5.062 7.483 4.997 1.00 89.62 128 CYS A O 1
ATOM 1091 N N . LYS A 1 129 ? -3.945 9.099 6.086 1.00 91.25 129 LYS A N 1
ATOM 1092 C CA . LYS A 1 129 ? -4.552 8.858 7.404 1.00 91.25 129 LYS A CA 1
ATOM 1093 C C . LYS A 1 129 ? -6.060 9.087 7.379 1.00 91.25 129 LYS A C 1
ATOM 1095 O O . LYS A 1 129 ? -6.792 8.266 7.927 1.00 91.25 129 LYS A O 1
ATOM 1100 N N . GLN A 1 130 ? -6.525 10.157 6.732 1.00 90.19 130 GLN A N 1
ATOM 1101 C CA . GLN A 1 130 ? -7.954 10.448 6.612 1.00 90.19 130 GLN A CA 1
ATOM 1102 C C . GLN A 1 130 ? -8.697 9.297 5.921 1.00 90.19 130 GLN A C 1
ATOM 1104 O O . GLN A 1 130 ? -9.662 8.778 6.474 1.00 90.19 130 GLN A O 1
ATOM 1109 N N . GLN A 1 131 ? -8.185 8.815 4.784 1.00 89.00 131 GLN A N 1
ATOM 1110 C CA . GLN A 1 131 ? -8.798 7.692 4.064 1.00 89.00 131 GLN A CA 1
ATOM 1111 C C . GLN A 1 131 ? -8.817 6.400 4.891 1.00 89.00 131 GLN A C 1
ATOM 1113 O O . GLN A 1 131 ? -9.829 5.697 4.919 1.00 89.00 131 GLN A O 1
ATOM 1118 N N . LEU A 1 132 ? -7.721 6.091 5.595 1.00 88.00 132 LEU A N 1
ATOM 1119 C CA . LEU A 1 132 ? -7.680 4.938 6.500 1.00 88.00 132 LEU A CA 1
ATOM 1120 C C . LEU A 1 132 ? -8.727 5.067 7.613 1.00 88.00 132 LEU A C 1
ATOM 1122 O O . LEU A 1 132 ? -9.433 4.101 7.905 1.00 88.00 132 LEU A O 1
ATOM 1126 N N . ASN A 1 133 ? -8.857 6.249 8.214 1.00 85.81 133 ASN A N 1
ATOM 1127 C CA . ASN A 1 133 ? -9.830 6.499 9.271 1.00 85.81 133 ASN A CA 1
ATOM 1128 C C . ASN A 1 133 ? -11.272 6.369 8.774 1.00 85.81 133 ASN A C 1
ATOM 1130 O O . ASN A 1 133 ? -12.079 5.752 9.463 1.00 85.81 133 ASN A O 1
ATOM 1134 N N . ASP A 1 134 ? -11.594 6.889 7.591 1.00 84.00 134 ASP A N 1
ATOM 1135 C CA . ASP A 1 134 ? -12.944 6.811 7.020 1.00 84.00 134 ASP A CA 1
ATOM 1136 C C . ASP A 1 134 ? -13.377 5.357 6.802 1.00 84.00 134 ASP A C 1
ATOM 1138 O O . ASP A 1 134 ? -14.474 4.952 7.198 1.00 84.00 134 ASP A O 1
ATOM 1142 N N . ILE A 1 135 ? -12.471 4.530 6.281 1.00 77.75 135 ILE A N 1
ATOM 1143 C CA . ILE A 1 135 ? -12.716 3.098 6.077 1.00 77.75 135 ILE A CA 1
ATOM 1144 C C . ILE A 1 135 ? -12.854 2.365 7.411 1.00 77.75 135 ILE A C 1
ATOM 1146 O O . ILE A 1 135 ? -13.775 1.565 7.595 1.00 77.75 135 ILE A O 1
ATOM 1150 N N . MET A 1 136 ? -11.972 2.651 8.371 1.00 76.81 136 MET A N 1
ATOM 1151 C CA . MET A 1 136 ? -12.054 2.044 9.697 1.00 76.81 136 MET A CA 1
ATOM 1152 C C . MET A 1 136 ? -13.332 2.456 10.435 1.00 76.81 136 MET A C 1
ATOM 1154 O O . MET A 1 136 ? -13.902 1.613 11.123 1.00 76.81 136 MET A O 1
ATOM 1158 N N . ASN A 1 137 ? -13.810 3.691 10.265 1.00 79.94 137 ASN A N 1
ATOM 1159 C CA . ASN A 1 137 ? -15.063 4.179 10.849 1.00 79.94 137 ASN A CA 1
ATOM 1160 C C . ASN A 1 137 ? -16.296 3.502 10.233 1.00 79.94 137 ASN A C 1
ATOM 1162 O O . ASN A 1 137 ? -17.267 3.246 10.943 1.00 79.94 137 ASN A O 1
ATOM 1166 N N . GLY A 1 138 ? -16.245 3.159 8.941 1.00 73.19 138 GLY A N 1
ATOM 1167 C CA . GLY A 1 138 ? -17.282 2.348 8.292 1.00 73.19 138 GLY A CA 1
ATOM 1168 C C . GLY A 1 138 ? -17.353 0.908 8.818 1.00 73.19 138 GLY A C 1
ATOM 1169 O O . GLY A 1 138 ? -18.393 0.262 8.727 1.00 73.19 138 GLY A O 1
ATOM 1170 N N . LEU A 1 139 ? -16.259 0.406 9.396 1.00 71.50 139 LEU A N 1
ATOM 1171 C CA . LEU A 1 139 ? -16.133 -0.957 9.919 1.00 71.50 139 LEU A CA 1
ATOM 1172 C C . LEU A 1 139 ? -16.333 -1.063 11.435 1.00 71.50 139 LEU A C 1
ATOM 1174 O O . LEU A 1 139 ? -16.735 -2.114 11.936 1.00 71.50 139 LEU A O 1
ATOM 1178 N N . ARG A 1 140 ? -15.987 -0.012 12.182 1.00 72.56 140 ARG A N 1
ATOM 1179 C CA . ARG A 1 140 ? -16.081 0.042 13.645 1.00 72.56 140 ARG A CA 1
ATOM 1180 C C . ARG A 1 140 ? -16.171 1.482 14.135 1.00 72.56 140 ARG A C 1
ATOM 1182 O O . ARG A 1 140 ? -15.588 2.380 13.546 1.00 72.56 140 ARG A O 1
ATOM 1189 N N . THR A 1 141 ? -16.757 1.683 15.310 1.00 81.00 141 THR A N 1
ATOM 1190 C CA . THR A 1 141 ? -16.714 2.976 16.009 1.00 81.00 141 THR A CA 1
ATOM 1191 C C . THR A 1 141 ? -15.861 2.864 17.270 1.00 81.00 141 THR A C 1
ATOM 1193 O O . THR A 1 141 ? -16.078 1.980 18.099 1.00 81.00 141 THR A O 1
ATOM 1196 N N . ILE A 1 142 ? -14.875 3.754 17.424 1.00 82.69 142 ILE A N 1
ATOM 1197 C CA . ILE A 1 142 ? -14.058 3.858 18.641 1.00 82.69 142 ILE A CA 1
ATOM 1198 C C . ILE A 1 142 ? -14.578 5.037 19.466 1.00 82.69 142 ILE A C 1
ATOM 1200 O O . ILE A 1 142 ? -14.257 6.189 19.185 1.00 82.69 142 ILE A O 1
ATOM 1204 N N . ASN A 1 143 ? -15.391 4.742 20.480 1.00 87.88 143 ASN A N 1
ATOM 1205 C CA . ASN A 1 143 ? -15.992 5.768 21.346 1.00 87.88 143 ASN A CA 1
ATOM 1206 C C . ASN A 1 143 ? -14.990 6.365 22.347 1.00 87.88 143 ASN A C 1
ATOM 1208 O O . ASN A 1 143 ? -15.129 7.504 22.785 1.00 87.88 143 ASN A O 1
ATOM 1212 N N . ASP A 1 144 ? -13.979 5.584 22.722 1.00 94.56 144 ASP A N 1
ATOM 1213 C CA . ASP A 1 144 ? -12.926 5.997 23.642 1.00 94.56 144 ASP A CA 1
ATOM 1214 C C . ASP A 1 144 ? -11.953 6.953 22.936 1.00 94.56 144 ASP A C 1
ATOM 1216 O O . ASP A 1 144 ? -11.272 6.576 21.977 1.00 94.56 144 ASP A O 1
ATOM 1220 N N . LYS A 1 145 ? -11.895 8.200 23.417 1.00 92.81 145 LYS A N 1
ATOM 1221 C CA . LYS A 1 145 ? -11.081 9.268 22.818 1.00 92.81 145 LYS A CA 1
ATOM 1222 C C . LYS A 1 145 ? -9.589 8.933 22.805 1.00 92.81 145 LYS A C 1
ATOM 1224 O O . LYS A 1 145 ? -8.921 9.225 21.814 1.00 92.81 145 LYS A O 1
ATOM 1229 N N . GLN A 1 146 ? -9.080 8.311 23.868 1.00 93.31 146 GLN A N 1
ATOM 1230 C CA . GLN A 1 146 ? -7.664 7.966 23.970 1.00 93.31 146 GLN A CA 1
ATOM 1231 C C . GLN A 1 146 ? -7.323 6.852 22.982 1.00 93.31 146 GLN A C 1
ATOM 1233 O O . GLN A 1 146 ? -6.415 7.008 22.170 1.00 93.31 146 GLN A O 1
ATOM 1238 N N . LYS A 1 147 ? -8.125 5.780 22.949 1.00 90.12 147 LYS A N 1
ATOM 1239 C CA . LYS A 1 147 ? -7.935 4.673 21.995 1.00 90.12 147 LYS A CA 1
ATOM 1240 C C . LYS A 1 147 ? -8.052 5.128 20.546 1.00 90.12 147 LYS A C 1
ATOM 1242 O O . LYS A 1 147 ? -7.355 4.595 19.684 1.00 90.12 147 LYS A O 1
ATOM 1247 N N . LYS A 1 148 ? -8.933 6.093 20.267 1.00 89.00 148 LYS A N 1
ATOM 1248 C CA . LYS A 1 148 ? -9.045 6.697 18.938 1.00 89.00 148 LYS A CA 1
ATOM 1249 C C . LYS A 1 148 ? -7.752 7.429 18.571 1.00 89.00 148 LYS A C 1
ATOM 1251 O O . LYS A 1 148 ? -7.186 7.131 17.524 1.00 89.00 148 LYS A O 1
ATOM 1256 N N . SER A 1 149 ? -7.251 8.295 19.452 1.00 88.81 149 SER A N 1
ATOM 1257 C CA . SER A 1 149 ? -5.992 9.016 19.222 1.00 88.81 149 SER A CA 1
ATOM 1258 C C . SER A 1 149 ? -4.798 8.069 19.058 1.00 88.81 149 SER A C 1
ATOM 1260 O O . SER A 1 149 ? -3.986 8.249 18.152 1.00 88.81 149 SER A O 1
ATOM 1262 N N . ASP A 1 150 ? -4.708 7.018 19.875 1.00 90.00 150 ASP A N 1
ATOM 1263 C CA . ASP A 1 150 ? -3.637 6.025 19.761 1.00 90.00 150 ASP A CA 1
ATOM 1264 C C . ASP A 1 150 ? -3.727 5.269 18.428 1.00 90.00 150 ASP A C 1
ATOM 1266 O O . ASP A 1 150 ? -2.723 5.103 17.737 1.00 90.00 150 ASP A O 1
ATOM 1270 N N . SER A 1 151 ? -4.938 4.881 18.009 1.00 87.19 151 SER A N 1
ATOM 1271 C CA . SER A 1 151 ? -5.174 4.270 16.694 1.00 87.19 151 SER A CA 1
ATOM 1272 C C . SER A 1 151 ? -4.746 5.185 15.542 1.00 87.19 151 SER A C 1
ATOM 1274 O O . SER A 1 151 ? -4.183 4.696 14.563 1.00 87.19 151 SER A O 1
ATOM 1276 N N . GLU A 1 152 ? -4.994 6.490 15.642 1.00 88.69 152 GLU A N 1
ATOM 1277 C CA . GLU A 1 152 ? -4.579 7.475 14.635 1.00 88.69 152 GLU A CA 1
ATOM 1278 C C . GLU A 1 152 ? -3.051 7.612 14.575 1.00 88.69 152 GLU A C 1
ATOM 1280 O O . GLU A 1 152 ? -2.484 7.643 13.482 1.00 88.69 152 GLU A O 1
ATOM 1285 N N . LYS A 1 153 ? -2.360 7.596 15.724 1.00 89.75 153 LYS A N 1
ATOM 1286 C CA . LYS A 1 153 ? -0.886 7.575 15.774 1.00 89.75 153 LYS A CA 1
ATOM 1287 C C . LYS A 1 153 ? -0.313 6.310 15.134 1.00 89.75 153 LYS A C 1
ATOM 1289 O O . LYS A 1 153 ? 0.648 6.390 14.373 1.00 89.75 153 LYS A O 1
ATOM 1294 N N . TYR A 1 154 ? -0.919 5.146 15.385 1.00 89.88 154 TYR A N 1
ATOM 1295 C CA . TYR A 1 154 ? -0.509 3.905 14.722 1.00 89.88 154 TYR A CA 1
ATOM 1296 C C . TYR A 1 154 ? -0.695 3.970 13.205 1.00 89.88 154 TYR A C 1
ATOM 1298 O O . TYR A 1 154 ? 0.162 3.469 12.479 1.00 89.88 154 TYR A O 1
ATOM 1306 N N . ALA A 1 155 ? -1.768 4.602 12.717 1.00 89.19 155 ALA A N 1
ATOM 1307 C CA . ALA A 1 155 ? -1.979 4.780 11.283 1.00 89.19 155 ALA A CA 1
ATOM 1308 C C . ALA A 1 155 ? -0.826 5.569 10.646 1.00 89.19 155 ALA A C 1
ATOM 1310 O O . ALA A 1 155 ? -0.271 5.119 9.646 1.00 89.19 155 ALA A O 1
ATOM 1311 N N . VAL A 1 156 ? -0.400 6.675 11.267 1.00 90.00 156 VAL A N 1
ATOM 1312 C CA . VAL A 1 156 ? 0.757 7.466 10.809 1.00 90.00 156 VAL A CA 1
ATOM 1313 C C . VAL A 1 156 ? 2.020 6.607 10.718 1.00 90.00 156 VAL A C 1
ATOM 1315 O O . VAL A 1 156 ? 2.692 6.601 9.684 1.00 90.00 156 VAL A O 1
ATOM 1318 N N . THR A 1 157 ? 2.325 5.836 11.763 1.00 90.69 157 THR A N 1
ATOM 1319 C CA . THR A 1 157 ? 3.496 4.946 11.780 1.00 90.69 157 THR A CA 1
ATOM 1320 C C . THR A 1 157 ? 3.429 3.886 10.681 1.00 90.69 157 THR A C 1
ATOM 1322 O O . THR A 1 157 ? 4.416 3.660 9.984 1.00 90.69 157 THR A O 1
ATOM 1325 N N . ILE A 1 158 ? 2.266 3.256 10.484 1.00 91.81 158 ILE A N 1
ATOM 1326 C CA . ILE A 1 158 ? 2.071 2.241 9.438 1.00 91.81 158 ILE A CA 1
ATOM 1327 C C . ILE A 1 158 ? 2.281 2.849 8.049 1.00 91.81 158 ILE A C 1
ATOM 1329 O O . ILE A 1 158 ? 2.973 2.246 7.230 1.00 91.81 158 ILE A O 1
ATOM 1333 N N . ILE A 1 159 ? 1.729 4.039 7.788 1.00 91.62 159 ILE A N 1
ATOM 1334 C CA . ILE A 1 159 ? 1.915 4.745 6.514 1.00 91.62 159 ILE A CA 1
ATOM 1335 C C . ILE A 1 159 ? 3.410 4.959 6.254 1.00 91.62 159 ILE A C 1
ATOM 1337 O O . ILE A 1 159 ? 3.907 4.556 5.200 1.00 91.62 159 ILE A O 1
ATOM 1341 N N . ARG A 1 160 ? 4.137 5.526 7.226 1.00 90.00 160 ARG A N 1
ATOM 1342 C CA . ARG A 1 160 ? 5.581 5.789 7.106 1.00 90.00 160 ARG A CA 1
ATOM 1343 C C . ARG A 1 160 ? 6.365 4.511 6.796 1.00 90.00 160 ARG A C 1
ATOM 1345 O O . ARG A 1 160 ? 7.132 4.490 5.836 1.00 90.00 160 ARG A O 1
ATOM 1352 N N . GLU A 1 161 ? 6.138 3.431 7.542 1.00 90.88 161 GLU A N 1
ATOM 1353 C CA . GLU A 1 161 ? 6.879 2.174 7.361 1.00 90.88 161 GLU A CA 1
ATOM 1354 C C . GLU A 1 161 ? 6.563 1.471 6.034 1.00 90.88 161 GLU A C 1
ATOM 1356 O O . GLU A 1 161 ? 7.472 0.977 5.360 1.00 90.88 161 GLU A O 1
ATOM 1361 N N . VAL A 1 162 ? 5.296 1.457 5.608 1.00 91.38 162 VAL A N 1
ATOM 1362 C CA . VAL A 1 162 ? 4.911 0.863 4.318 1.00 91.38 162 VAL A CA 1
ATOM 1363 C C . VAL A 1 162 ? 5.555 1.632 3.167 1.00 91.38 162 VAL A C 1
ATOM 1365 O O . VAL A 1 162 ? 6.146 1.016 2.280 1.00 91.38 162 VAL A O 1
ATOM 1368 N N . VAL A 1 163 ? 5.517 2.965 3.182 1.00 88.19 163 VAL A N 1
ATOM 1369 C CA . VAL A 1 163 ? 6.164 3.763 2.130 1.00 88.19 163 VAL A CA 1
ATOM 1370 C C . VAL A 1 163 ? 7.683 3.563 2.157 1.00 88.19 163 VAL A C 1
ATOM 1372 O O . VAL A 1 163 ? 8.277 3.276 1.115 1.00 88.19 163 VAL A O 1
ATOM 1375 N N . LYS A 1 164 ? 8.304 3.605 3.344 1.00 86.56 164 LYS A N 1
ATOM 1376 C CA . LYS A 1 164 ? 9.735 3.322 3.556 1.00 86.56 164 LYS A CA 1
ATOM 1377 C C . LYS A 1 164 ? 10.173 2.009 2.921 1.00 86.56 164 LYS A C 1
ATOM 1379 O O . LYS A 1 164 ? 11.197 1.958 2.242 1.00 86.56 164 LYS A O 1
ATOM 1384 N N . ILE A 1 165 ? 9.407 0.944 3.129 1.00 87.50 165 ILE A N 1
ATOM 1385 C CA . ILE A 1 165 ? 9.716 -0.363 2.552 1.00 87.50 165 ILE A CA 1
ATOM 1386 C C . ILE A 1 165 ? 9.481 -0.339 1.039 1.00 87.50 165 ILE A C 1
ATOM 1388 O O . ILE A 1 165 ? 10.416 -0.561 0.272 1.00 87.50 165 ILE A O 1
ATOM 1392 N N . PHE A 1 166 ? 8.254 -0.065 0.601 1.00 86.12 166 PHE A N 1
ATOM 1393 C CA . PHE A 1 166 ? 7.819 -0.400 -0.757 1.00 86.12 166 PHE A CA 1
ATOM 1394 C C . PHE A 1 166 ? 8.180 0.631 -1.829 1.00 86.12 166 PHE A C 1
ATOM 1396 O O . PHE A 1 166 ? 8.361 0.249 -2.986 1.00 86.12 166 PHE A O 1
ATOM 1403 N N . TYR A 1 167 ? 8.301 1.908 -1.470 1.00 80.19 167 TYR A N 1
ATOM 1404 C CA . TYR A 1 167 ? 8.633 2.980 -2.416 1.00 80.19 167 TYR A CA 1
ATOM 1405 C C . TYR A 1 167 ? 10.106 3.360 -2.391 1.00 80.19 167 TYR A C 1
ATOM 1407 O O . TYR A 1 167 ? 10.604 3.901 -3.374 1.00 80.19 167 TYR A O 1
ATOM 1415 N N . PHE A 1 168 ? 10.806 3.020 -1.309 1.00 78.88 168 PHE A N 1
ATOM 1416 C CA . PHE A 1 168 ? 12.202 3.392 -1.144 1.00 78.88 168 PHE A CA 1
ATOM 1417 C C . PHE A 1 168 ? 13.104 2.168 -1.060 1.00 78.88 168 PHE A C 1
ATOM 1419 O O . PHE A 1 168 ? 13.800 1.882 -2.030 1.00 78.88 168 PHE A O 1
ATOM 1426 N N . ARG A 1 169 ? 13.055 1.386 0.030 1.00 82.56 169 ARG A N 1
ATOM 1427 C CA .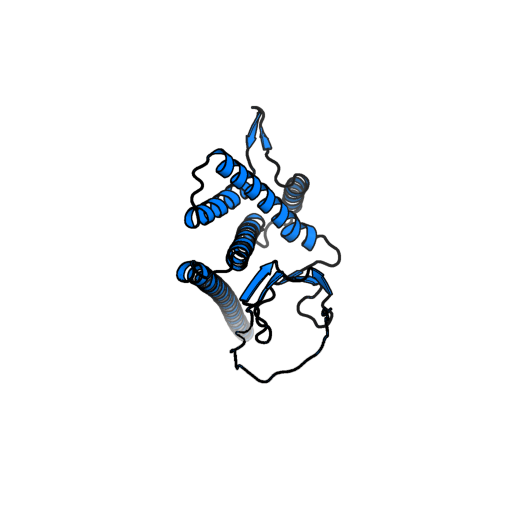 ARG A 1 169 ? 13.987 0.258 0.241 1.00 82.56 169 ARG A CA 1
ATOM 1428 C C . ARG A 1 169 ? 14.008 -0.726 -0.928 1.00 82.56 169 ARG A C 1
ATOM 1430 O O . ARG A 1 169 ? 15.087 -1.072 -1.389 1.00 82.56 169 ARG A O 1
ATOM 1437 N N . LEU A 1 170 ? 12.847 -1.141 -1.436 1.00 82.94 170 LEU A N 1
ATOM 1438 C CA . LEU A 1 170 ? 12.795 -2.089 -2.559 1.00 82.94 170 LEU A CA 1
ATOM 1439 C C . LEU A 1 170 ? 13.336 -1.506 -3.877 1.00 82.94 170 LEU A C 1
ATOM 1441 O O . LEU A 1 170 ? 13.776 -2.260 -4.741 1.00 82.94 170 LEU A O 1
ATOM 1445 N N . LYS A 1 171 ? 13.300 -0.178 -4.045 1.00 72.81 171 LYS A N 1
ATOM 1446 C CA . LYS A 1 171 ? 13.734 0.511 -5.269 1.00 72.81 171 LYS A CA 1
ATOM 1447 C C . LYS A 1 171 ? 15.220 0.863 -5.277 1.00 72.81 171 LYS A C 1
ATOM 1449 O O . LYS A 1 171 ? 15.785 0.948 -6.358 1.00 72.81 171 LYS A O 1
ATOM 1454 N N . VAL A 1 172 ? 15.823 1.049 -4.101 1.00 75.31 172 VAL A N 1
ATOM 1455 C CA . VAL A 1 172 ? 17.247 1.409 -3.947 1.00 75.31 172 VAL A CA 1
ATOM 1456 C C . VAL A 1 172 ? 18.151 0.216 -3.635 1.00 75.31 172 VAL A C 1
ATOM 1458 O O . VAL A 1 172 ? 19.368 0.353 -3.639 1.00 75.31 172 VAL A O 1
ATOM 1461 N N . GLN A 1 173 ? 17.582 -0.954 -3.331 1.00 70.75 173 GLN A N 1
ATOM 1462 C CA . GLN A 1 173 ? 18.362 -2.184 -3.214 1.00 70.75 173 GLN A CA 1
ATOM 1463 C C . GLN A 1 173 ? 18.917 -2.591 -4.582 1.00 70.75 173 GLN A C 1
ATOM 1465 O O . GLN A 1 173 ? 18.190 -2.586 -5.572 1.00 70.75 173 GLN A O 1
ATOM 1470 N N . GLU A 1 174 ? 20.190 -2.987 -4.621 1.00 75.31 174 GLU A N 1
ATOM 1471 C CA . GLU A 1 174 ? 20.802 -3.648 -5.772 1.00 75.31 174 GLU A CA 1
ATOM 1472 C C . GLU A 1 174 ? 20.912 -5.155 -5.485 1.00 75.31 174 GLU A C 1
ATOM 1474 O O . GLU A 1 174 ? 21.578 -5.550 -4.523 1.00 75.31 174 GLU A O 1
ATOM 1479 N N . PRO A 1 175 ? 20.261 -6.027 -6.276 1.00 80.69 175 PRO A N 1
ATOM 1480 C CA . PRO A 1 175 ? 19.404 -5.729 -7.427 1.00 80.69 175 PRO A CA 1
ATOM 1481 C C . PRO A 1 175 ? 18.024 -5.181 -7.026 1.00 80.69 175 PRO A C 1
ATOM 1483 O O . PRO A 1 175 ? 17.506 -5.525 -5.964 1.00 80.69 175 PRO A O 1
ATOM 1486 N N . VAL A 1 176 ? 17.406 -4.396 -7.920 1.00 78.25 176 VAL A N 1
ATOM 1487 C CA . VAL A 1 176 ? 16.072 -3.811 -7.695 1.00 78.25 176 VAL A CA 1
ATOM 1488 C C . VAL A 1 176 ? 15.057 -4.905 -7.398 1.00 78.25 176 VAL A C 1
ATOM 1490 O O . VAL A 1 176 ? 14.916 -5.879 -8.144 1.00 78.25 176 VAL A O 1
ATOM 1493 N N . VAL A 1 177 ? 14.314 -4.713 -6.313 1.00 85.81 177 VAL A N 1
ATOM 1494 C CA . VAL A 1 177 ? 13.387 -5.707 -5.790 1.00 85.81 177 VAL A CA 1
ATOM 1495 C C . VAL A 1 177 ? 11.958 -5.383 -6.217 1.00 85.81 177 VAL A C 1
ATOM 1497 O O . VAL A 1 177 ? 11.495 -4.239 -6.196 1.00 85.81 177 VAL A O 1
ATOM 1500 N N . GLN A 1 178 ? 11.237 -6.421 -6.617 1.00 85.94 178 GLN A N 1
ATOM 1501 C CA . GLN A 1 178 ? 9.842 -6.381 -7.025 1.00 85.94 178 GLN A CA 1
ATOM 1502 C C . GLN A 1 178 ? 8.960 -6.951 -5.915 1.00 85.94 178 GLN A C 1
ATOM 1504 O O . GLN A 1 178 ? 9.389 -7.778 -5.108 1.00 85.94 178 GLN A O 1
ATOM 1509 N N . HIS A 1 179 ? 7.702 -6.520 -5.888 1.00 88.19 179 HIS A N 1
ATOM 1510 C CA . HIS A 1 179 ? 6.675 -7.173 -5.094 1.00 88.19 179 HIS A CA 1
ATOM 1511 C C . HIS A 1 179 ? 5.557 -7.644 -6.013 1.00 88.19 179 HIS A C 1
ATOM 1513 O O . HIS A 1 179 ? 5.183 -6.943 -6.954 1.00 88.19 179 HIS A O 1
ATOM 1519 N N . ASN A 1 180 ? 5.021 -8.825 -5.734 1.00 84.81 180 ASN A N 1
ATOM 1520 C CA . ASN A 1 180 ? 3.870 -9.354 -6.439 1.00 84.81 180 ASN A CA 1
ATOM 1521 C C . ASN A 1 180 ? 2.845 -9.828 -5.416 1.00 84.81 180 ASN A C 1
ATOM 1523 O O . ASN A 1 180 ? 3.159 -10.591 -4.497 1.00 84.81 180 ASN A O 1
ATOM 1527 N N . TRP A 1 181 ? 1.601 -9.389 -5.571 1.00 82.75 181 TRP A N 1
ATOM 1528 C CA . TRP A 1 181 ? 0.504 -10.053 -4.888 1.00 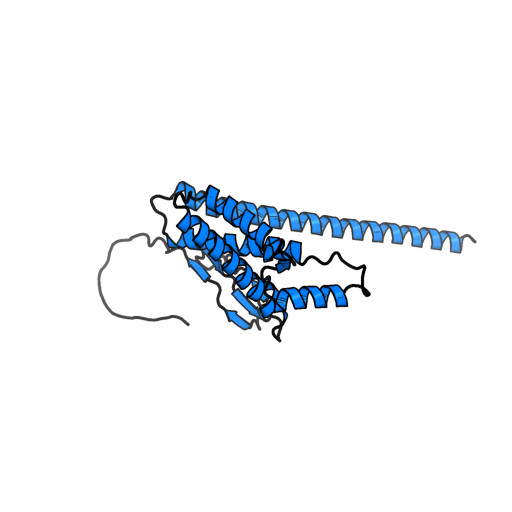82.75 181 TRP A CA 1
ATOM 1529 C C . TRP A 1 181 ? 0.401 -11.418 -5.542 1.00 82.75 181 TRP A C 1
ATOM 1531 O O . TRP A 1 181 ? -0.046 -11.490 -6.678 1.00 82.75 181 TRP A O 1
ATOM 1541 N N . SER A 1 182 ? 0.896 -12.461 -4.865 1.00 67.19 182 SER A N 1
ATOM 1542 C CA . SER A 1 182 ? 0.803 -13.849 -5.327 1.00 67.19 182 SER A CA 1
ATOM 1543 C C . SER A 1 182 ? -0.671 -14.161 -5.563 1.00 67.19 182 SER A C 1
ATOM 1545 O O . SER A 1 182 ? -1.391 -14.515 -4.630 1.00 67.19 182 SER A O 1
ATOM 1547 N N . SER A 1 183 ? -1.156 -13.886 -6.766 1.00 55.25 183 SER A N 1
ATOM 1548 C CA . SER A 1 183 ? -2.552 -14.037 -7.106 1.00 55.25 183 SER A CA 1
ATOM 1549 C C . SER A 1 183 ? -2.765 -15.511 -7.348 1.00 55.25 183 SER A C 1
ATOM 1551 O O . SER A 1 183 ? -2.156 -16.049 -8.268 1.00 55.25 183 SER A O 1
ATOM 1553 N N . ASP A 1 184 ? -3.618 -16.116 -6.527 1.00 51.22 184 ASP A N 1
ATOM 1554 C CA . ASP A 1 184 ? -4.588 -17.106 -6.979 1.00 51.22 184 ASP A CA 1
ATOM 1555 C C . ASP A 1 184 ? -4.018 -18.123 -7.974 1.00 51.22 184 ASP A C 1
ATOM 1557 O O . ASP A 1 184 ? -4.554 -18.309 -9.070 1.00 51.22 184 ASP A O 1
ATOM 1561 N N . ASP A 1 185 ? -2.914 -18.778 -7.598 1.00 41.91 185 ASP A N 1
ATOM 1562 C CA . ASP A 1 185 ? -2.505 -19.993 -8.284 1.00 41.91 185 ASP A CA 1
ATOM 1563 C C . ASP A 1 185 ? -3.704 -20.933 -8.183 1.00 41.91 185 ASP A C 1
ATOM 1565 O O . ASP A 1 185 ? -4.092 -21.341 -7.087 1.00 41.91 185 ASP A O 1
ATOM 1569 N N . LYS A 1 186 ? -4.334 -21.246 -9.320 1.00 45.69 186 LYS A N 1
ATOM 1570 C CA . LYS A 1 186 ? -5.560 -22.062 -9.377 1.00 45.69 186 LYS A CA 1
ATOM 1571 C C . LYS A 1 186 ? -5.378 -23.458 -8.757 1.00 45.69 186 LYS A C 1
ATOM 1573 O O . LYS A 1 186 ? -6.365 -24.154 -8.541 1.00 45.69 186 LYS A O 1
ATOM 1578 N N . ASN A 1 187 ? -4.134 -23.835 -8.457 1.00 48.59 187 ASN A N 1
ATOM 1579 C CA . ASN A 1 187 ? -3.729 -25.091 -7.835 1.00 48.59 187 ASN A CA 1
ATOM 1580 C C . ASN A 1 187 ? -3.469 -25.008 -6.322 1.00 48.59 187 ASN A C 1
ATOM 1582 O O . ASN A 1 187 ? -3.291 -26.050 -5.694 1.00 48.59 187 ASN A O 1
ATOM 1586 N N . LEU A 1 188 ? -3.454 -23.818 -5.712 1.00 49.81 188 LEU A N 1
ATOM 1587 C CA . LEU A 1 188 ? -3.281 -23.661 -4.267 1.00 49.81 188 LEU A CA 1
ATOM 1588 C C . LEU A 1 188 ? -4.570 -23.106 -3.660 1.00 49.81 188 LEU A C 1
ATOM 1590 O O . LEU A 1 188 ? -5.148 -22.144 -4.153 1.00 49.81 188 LEU A O 1
ATOM 1594 N N . TYR A 1 189 ? -5.017 -23.706 -2.556 1.00 59.47 189 TYR A N 1
ATOM 1595 C CA . TYR A 1 189 ? -6.208 -23.326 -1.783 1.00 59.47 189 TYR A CA 1
ATOM 1596 C C . TYR A 1 189 ? -6.065 -21.955 -1.082 1.00 59.47 189 TYR A C 1
ATOM 1598 O O . TYR A 1 189 ? -6.435 -21.804 0.080 1.00 59.47 189 TYR A O 1
ATOM 1606 N N . VAL A 1 190 ? -5.497 -20.945 -1.737 1.00 59.12 190 VAL A N 1
ATOM 1607 C CA . VAL A 1 190 ? -5.299 -19.605 -1.183 1.00 59.12 190 VAL A CA 1
ATOM 1608 C C . VAL A 1 190 ? -6.613 -18.832 -1.274 1.00 59.12 190 VAL A C 1
ATOM 1610 O O . VAL A 1 190 ? -7.176 -18.644 -2.346 1.00 59.12 190 VAL A O 1
ATOM 1613 N N . ASP A 1 191 ? -7.118 -18.411 -0.119 1.00 65.50 191 ASP A N 1
ATOM 1614 C CA . ASP A 1 191 ? -8.302 -17.564 0.006 1.00 65.50 191 ASP A CA 1
ATOM 1615 C C . ASP A 1 191 ? -7.941 -16.084 -0.109 1.00 65.50 191 ASP A C 1
ATOM 1617 O O . ASP A 1 191 ? -8.714 -15.325 -0.669 1.00 65.50 191 ASP A O 1
ATOM 1621 N N . LEU A 1 192 ? -6.797 -15.649 0.436 1.00 75.94 192 LEU A N 1
ATOM 1622 C CA . LEU A 1 192 ? -6.386 -14.244 0.383 1.00 75.94 192 LEU A CA 1
ATOM 1623 C C . LEU A 1 192 ? -4.882 -14.078 0.599 1.00 75.94 192 LEU A C 1
ATOM 1625 O O . LEU A 1 192 ? -4.382 -14.377 1.678 1.00 75.94 192 LEU A O 1
ATOM 1629 N N . CYS A 1 193 ? -4.175 -13.485 -0.360 1.00 83.00 193 CYS A N 1
ATOM 1630 C CA . CYS A 1 193 ? -2.841 -12.921 -0.137 1.00 83.00 193 CYS A CA 1
ATOM 1631 C C . CYS A 1 193 ? -2.966 -11.531 0.501 1.00 83.00 193 CYS A C 1
ATOM 1633 O O . CYS A 1 193 ? -3.539 -10.636 -0.121 1.00 83.00 193 CYS A O 1
ATOM 1635 N N . TYR A 1 194 ? -2.469 -11.363 1.730 1.00 86.38 194 TYR A N 1
ATOM 1636 C CA . TYR A 1 194 ? -2.585 -10.123 2.511 1.00 86.38 194 TYR A CA 1
ATOM 1637 C C . TYR A 1 194 ? -1.255 -9.417 2.788 1.00 86.38 194 TYR A C 1
ATOM 1639 O O . TYR A 1 194 ? -1.242 -8.290 3.279 1.00 86.38 194 TYR A O 1
ATOM 1647 N N . PHE A 1 195 ? -0.139 -10.047 2.426 1.00 90.50 195 PHE A N 1
ATOM 1648 C CA . PHE A 1 195 ? 1.163 -9.399 2.305 1.00 90.50 195 PHE A CA 1
ATOM 1649 C C . PHE A 1 195 ? 1.859 -9.949 1.056 1.00 90.50 195 PHE A C 1
ATOM 1651 O O . PHE A 1 195 ? 1.867 -11.173 0.884 1.00 90.50 195 PHE A O 1
ATOM 1658 N N . PRO A 1 196 ? 2.414 -9.096 0.181 1.00 90.25 196 PRO A N 1
ATOM 1659 C CA . PRO A 1 196 ? 2.898 -9.537 -1.119 1.00 90.25 196 PRO A CA 1
ATOM 1660 C C . PRO A 1 196 ? 4.177 -10.373 -0.999 1.00 90.25 196 PRO A C 1
ATOM 1662 O O . PRO A 1 196 ? 4.940 -10.249 -0.041 1.00 90.25 196 PRO A O 1
ATOM 1665 N N . LEU A 1 197 ? 4.421 -11.197 -2.017 1.00 90.06 197 LEU A N 1
ATOM 1666 C CA . LEU A 1 197 ? 5.721 -11.811 -2.269 1.00 90.06 197 LEU A CA 1
ATOM 1667 C C . LEU A 1 197 ? 6.718 -10.700 -2.611 1.00 90.06 197 LEU A C 1
ATOM 1669 O O . LEU A 1 197 ? 6.372 -9.804 -3.381 1.00 90.06 197 LEU A O 1
ATOM 1673 N N . ILE A 1 198 ? 7.937 -10.759 -2.080 1.00 90.44 198 ILE A N 1
ATOM 1674 C CA . ILE A 1 198 ? 9.006 -9.795 -2.369 1.00 90.44 198 ILE A CA 1
ATOM 1675 C C . ILE A 1 198 ? 10.220 -10.559 -2.887 1.00 90.44 198 ILE A C 1
ATOM 1677 O O . ILE A 1 198 ? 10.669 -11.520 -2.257 1.00 90.44 198 ILE A O 1
ATOM 1681 N N . GLY A 1 199 ? 10.761 -10.136 -4.024 1.00 89.25 199 GLY A N 1
ATOM 1682 C CA . GLY A 1 199 ? 11.872 -10.825 -4.665 1.00 89.25 199 GLY A CA 1
ATOM 1683 C C . GLY A 1 199 ? 12.362 -10.150 -5.937 1.00 89.25 199 GLY A C 1
ATOM 1684 O O . GLY A 1 199 ? 11.851 -9.113 -6.349 1.00 89.25 199 GLY A O 1
ATOM 1685 N N . LYS A 1 200 ? 13.368 -10.751 -6.557 1.00 89.06 200 LYS A N 1
ATOM 1686 C CA . LYS A 1 200 ? 13.919 -10.347 -7.849 1.00 89.06 200 LYS A CA 1
ATOM 1687 C C . LYS A 1 200 ? 13.368 -11.255 -8.943 1.00 89.06 200 LYS A C 1
ATOM 1689 O O . LYS A 1 200 ? 13.202 -12.451 -8.703 1.00 89.06 200 LYS A O 1
ATOM 1694 N N . ASP A 1 201 ? 13.110 -10.677 -10.114 1.00 86.44 201 ASP A N 1
ATOM 1695 C CA . ASP A 1 201 ? 12.697 -11.397 -11.319 1.00 86.44 201 ASP A CA 1
ATOM 1696 C C . ASP A 1 201 ? 11.513 -12.343 -11.040 1.00 86.44 201 ASP A C 1
ATOM 1698 O O . ASP A 1 201 ? 11.490 -13.488 -11.464 1.00 86.44 201 ASP A O 1
ATOM 1702 N N . LEU A 1 202 ? 10.509 -11.868 -10.285 1.00 83.06 202 LEU A N 1
ATOM 1703 C CA . LEU A 1 202 ? 9.440 -12.711 -9.715 1.00 83.06 202 LEU A CA 1
ATOM 1704 C C . LEU A 1 202 ? 8.583 -13.456 -10.754 1.00 83.06 202 LEU A C 1
ATOM 1706 O O . LEU A 1 202 ? 7.827 -14.354 -10.384 1.00 83.06 202 LEU A O 1
ATOM 1710 N N . MET A 1 203 ? 8.687 -13.064 -12.024 1.00 79.19 203 MET A N 1
ATOM 1711 C CA . MET A 1 203 ? 7.969 -13.648 -13.156 1.00 79.19 203 MET A CA 1
ATOM 1712 C C . MET A 1 203 ? 8.840 -14.591 -14.006 1.00 79.19 203 MET A C 1
ATOM 1714 O O . MET A 1 203 ? 8.322 -15.151 -14.968 1.00 79.19 203 MET A O 1
ATOM 1718 N N . SER A 1 204 ? 10.134 -14.746 -13.702 1.00 82.00 204 SER A N 1
ATOM 1719 C CA . SER A 1 204 ? 11.039 -15.658 -14.411 1.00 82.00 204 SER A CA 1
ATOM 1720 C C . SER A 1 204 ? 11.250 -16.967 -13.643 1.00 82.00 204 SER A C 1
ATOM 1722 O O . SER A 1 204 ? 10.905 -17.090 -12.465 1.00 82.00 204 SER A O 1
ATOM 1724 N N . GLU A 1 205 ? 11.833 -17.956 -14.319 1.00 79.44 205 GLU A N 1
ATOM 1725 C CA . GLU A 1 205 ? 12.260 -19.215 -13.693 1.00 79.44 205 GLU A CA 1
ATOM 1726 C C . GLU A 1 205 ? 13.407 -18.990 -12.694 1.00 79.44 205 GLU A C 1
ATOM 1728 O O . GLU A 1 205 ? 13.423 -19.598 -11.626 1.00 79.44 205 GLU A O 1
ATOM 1733 N N . ASP A 1 206 ? 14.281 -18.019 -12.971 1.00 85.69 206 ASP A N 1
ATOM 1734 C CA . ASP A 1 206 ? 15.402 -17.605 -12.114 1.00 85.69 206 ASP A CA 1
ATOM 1735 C C . ASP A 1 206 ? 14.983 -16.698 -10.942 1.00 85.69 206 ASP A C 1
ATOM 1737 O O . ASP A 1 206 ? 15.806 -15.977 -10.361 1.00 85.69 206 ASP A O 1
ATOM 1741 N N . ARG A 1 207 ? 13.690 -16.689 -10.592 1.00 88.12 207 ARG A N 1
ATOM 1742 C CA . ARG A 1 207 ? 13.163 -15.824 -9.535 1.00 88.12 207 ARG A CA 1
ATOM 1743 C C . ARG A 1 207 ? 13.906 -16.045 -8.222 1.00 88.12 207 ARG A C 1
ATOM 1745 O O . ARG A 1 207 ? 14.070 -17.169 -7.743 1.00 88.12 207 ARG A O 1
ATOM 1752 N N . LYS A 1 208 ? 14.262 -14.946 -7.560 1.00 89.31 208 LYS A N 1
ATOM 1753 C CA . LYS A 1 208 ? 14.843 -14.975 -6.215 1.00 89.31 208 LYS A CA 1
ATOM 1754 C C . LYS A 1 208 ? 13.863 -14.390 -5.217 1.00 89.31 208 LYS A C 1
ATOM 1756 O O . LYS A 1 208 ? 13.619 -13.188 -5.220 1.00 89.31 208 LYS A O 1
ATOM 1761 N N . VAL A 1 209 ? 13.314 -15.228 -4.346 1.00 89.50 209 VAL A N 1
ATOM 1762 C CA . VAL A 1 209 ? 12.398 -14.785 -3.289 1.00 89.50 209 VAL A CA 1
ATOM 1763 C C . VAL A 1 209 ? 13.195 -14.337 -2.064 1.00 89.50 209 VAL A C 1
ATOM 1765 O O . VAL A 1 209 ? 14.042 -15.075 -1.569 1.00 89.50 209 VAL A O 1
ATOM 1768 N N . TYR A 1 210 ? 12.905 -13.135 -1.568 1.00 89.56 210 TYR A N 1
ATOM 1769 C CA . TYR A 1 210 ? 13.466 -12.601 -0.321 1.00 89.56 210 TYR A CA 1
ATOM 1770 C C . TYR A 1 210 ? 12.463 -12.672 0.830 1.00 89.56 210 TYR A C 1
ATOM 1772 O O . TYR A 1 210 ? 12.834 -13.003 1.953 1.00 89.56 210 TYR A O 1
ATOM 1780 N N . THR A 1 211 ? 11.185 -12.408 0.543 1.00 89.38 211 THR A N 1
ATOM 1781 C CA . THR A 1 211 ? 10.094 -12.508 1.519 1.00 89.38 211 THR A CA 1
ATOM 1782 C C . THR A 1 211 ? 8.933 -13.256 0.892 1.00 89.38 211 THR A C 1
ATOM 1784 O O . THR A 1 211 ? 8.421 -12.846 -0.149 1.00 89.38 211 THR A O 1
ATOM 1787 N N . LEU A 1 212 ? 8.496 -14.333 1.544 1.00 89.00 212 LEU A N 1
ATOM 1788 C CA . LEU A 1 212 ? 7.311 -15.083 1.140 1.00 89.00 212 LEU A CA 1
ATOM 1789 C C . LEU A 1 212 ? 6.041 -14.237 1.293 1.00 89.00 212 LEU A C 1
ATOM 1791 O O . LEU A 1 212 ? 5.917 -13.432 2.220 1.00 89.00 212 LEU A O 1
ATOM 1795 N N . ALA A 1 213 ? 5.076 -14.462 0.402 1.00 87.81 213 ALA A N 1
ATOM 1796 C CA . ALA A 1 213 ? 3.743 -13.899 0.558 1.00 87.81 213 ALA A CA 1
ATOM 1797 C C . ALA A 1 213 ? 3.091 -14.423 1.844 1.00 87.81 213 ALA A C 1
ATOM 1799 O O . ALA A 1 213 ? 3.253 -15.592 2.204 1.00 87.81 213 ALA A O 1
ATOM 1800 N N . LYS A 1 214 ? 2.299 -13.580 2.512 1.00 88.31 214 LYS A N 1
ATOM 1801 C CA . LYS A 1 214 ? 1.432 -14.039 3.603 1.00 88.31 214 LYS A CA 1
ATOM 1802 C C . LYS A 1 214 ? 0.031 -14.253 3.068 1.00 88.31 214 LYS A C 1
ATOM 1804 O O . LYS A 1 214 ? -0.570 -13.340 2.498 1.00 88.31 214 LYS A O 1
ATOM 1809 N N . VAL A 1 215 ? -0.472 -15.466 3.261 1.00 82.94 215 VAL A N 1
ATOM 1810 C CA . VAL A 1 215 ? -1.736 -15.925 2.694 1.00 82.94 215 VAL A CA 1
ATOM 1811 C C . VAL A 1 215 ? -2.647 -16.516 3.765 1.00 82.94 215 VAL A C 1
ATOM 1813 O O . VAL A 1 215 ? -2.186 -17.155 4.709 1.00 82.94 215 VAL A O 1
ATOM 1816 N N . VAL A 1 216 ? -3.952 -16.318 3.612 1.00 77.25 216 VAL A N 1
ATOM 1817 C CA . VAL A 1 216 ? -4.979 -17.131 4.266 1.00 77.25 216 VAL A CA 1
ATOM 1818 C C . VAL A 1 216 ? -5.326 -18.266 3.316 1.00 77.25 216 VAL A C 1
ATOM 1820 O O . VAL A 1 216 ? -5.602 -18.018 2.146 1.00 77.25 216 VAL A O 1
ATOM 1823 N N . ILE A 1 217 ? -5.304 -19.499 3.814 1.00 75.00 217 ILE A N 1
ATOM 1824 C CA . ILE A 1 217 ? -5.576 -20.717 3.045 1.00 75.00 217 ILE A CA 1
ATOM 1825 C C . ILE A 1 217 ? -6.935 -21.267 3.491 1.00 75.00 217 ILE A C 1
ATOM 1827 O O . ILE A 1 217 ? -7.230 -21.286 4.693 1.00 75.00 217 ILE A O 1
ATOM 1831 N N . ARG A 1 218 ? -7.762 -21.745 2.555 1.00 65.94 218 ARG A N 1
ATOM 1832 C CA . ARG A 1 218 ? -8.937 -22.552 2.906 1.00 65.94 218 ARG A CA 1
ATOM 1833 C C . ARG A 1 218 ? -8.444 -23.850 3.521 1.00 65.94 218 ARG A C 1
ATOM 1835 O O . ARG A 1 218 ? -7.746 -24.618 2.864 1.00 65.94 218 ARG A O 1
ATOM 1842 N N . LYS A 1 219 ? -8.875 -24.159 4.745 1.00 54.28 219 LYS A N 1
ATOM 1843 C CA . LYS A 1 219 ? -8.908 -25.567 5.145 1.00 54.28 219 LYS A CA 1
ATOM 1844 C C . LYS A 1 219 ? -9.809 -26.259 4.128 1.00 54.28 219 LYS A C 1
ATOM 1846 O O . LYS A 1 219 ? -10.960 -25.842 3.979 1.00 54.28 219 LYS A O 1
ATOM 1851 N N . ALA A 1 220 ? -9.283 -27.250 3.410 1.00 48.94 220 ALA A N 1
ATOM 1852 C CA . ALA A 1 220 ? -10.135 -28.155 2.660 1.00 48.94 220 ALA A CA 1
ATOM 1853 C C . ALA A 1 220 ? -11.251 -28.587 3.617 1.00 48.94 220 ALA A C 1
ATOM 1855 O O . ALA A 1 220 ? -10.978 -28.945 4.768 1.00 48.94 220 ALA A O 1
ATOM 1856 N N . GLN A 1 221 ? -12.504 -28.454 3.188 1.00 40.56 221 GLN A N 1
ATOM 1857 C CA . GLN A 1 221 ? -13.584 -29.165 3.850 1.00 40.56 221 GLN A CA 1
ATOM 1858 C C . GLN A 1 221 ? -13.201 -30.635 3.686 1.00 40.56 221 GLN A C 1
ATOM 1860 O O . GLN A 1 221 ? -13.362 -31.197 2.609 1.00 40.56 221 GLN A O 1
ATOM 1865 N N . VAL A 1 222 ? -12.575 -31.223 4.706 1.00 36.62 222 VAL A N 1
ATOM 1866 C CA . VAL A 1 222 ? -12.525 -32.672 4.815 1.00 36.62 222 VAL A CA 1
ATOM 1867 C C . VAL A 1 222 ? -13.983 -33.040 4.997 1.00 36.62 222 VAL A C 1
ATOM 1869 O O . VAL A 1 222 ? -14.538 -32.868 6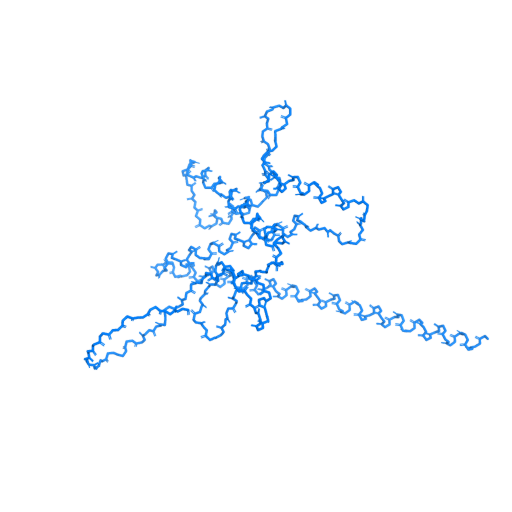.084 1.00 36.62 222 VAL A O 1
ATOM 1872 N N . GLU A 1 223 ? -14.633 -33.433 3.905 1.00 33.72 223 GLU A N 1
ATOM 1873 C CA . GLU A 1 223 ? -15.851 -34.212 3.998 1.00 33.72 223 GLU A CA 1
ATOM 1874 C C . GLU A 1 223 ? -15.526 -35.364 4.941 1.00 33.72 223 GLU A C 1
ATOM 1876 O O . GLU A 1 223 ? -14.656 -36.194 4.674 1.00 33.72 223 GLU A O 1
ATOM 1881 N N . VAL A 1 224 ? -16.158 -35.341 6.112 1.00 36.06 224 VAL A N 1
ATOM 1882 C CA . VAL A 1 224 ? -16.081 -36.421 7.082 1.00 36.06 224 VAL A CA 1
ATOM 1883 C C . VAL A 1 224 ? -16.781 -37.614 6.447 1.00 36.06 224 VAL A C 1
ATOM 1885 O O . VAL A 1 224 ? -17.963 -37.854 6.671 1.00 36.06 224 VAL A O 1
ATOM 1888 N N . GLN A 1 225 ? -16.042 -38.383 5.660 1.00 35.78 225 GLN A N 1
ATOM 1889 C CA . GLN A 1 225 ? -16.323 -39.798 5.519 1.00 35.78 225 GLN A CA 1
ATOM 1890 C C . GLN A 1 225 ? -15.765 -40.463 6.781 1.00 35.78 225 GLN A C 1
ATOM 1892 O O . GLN A 1 225 ? -14.578 -40.758 6.892 1.00 35.78 225 GLN A O 1
ATOM 1897 N N . LYS A 1 226 ? -16.617 -40.637 7.794 1.00 28.58 226 LYS A N 1
ATOM 1898 C CA . LYS A 1 226 ? -16.390 -41.670 8.814 1.00 28.58 226 LYS A CA 1
ATOM 1899 C C . LYS A 1 226 ? -16.789 -43.028 8.211 1.00 28.58 226 LYS A C 1
ATOM 1901 O O . LYS A 1 226 ? -17.784 -43.058 7.490 1.00 28.58 226 LYS A O 1
ATOM 1906 N N . PRO A 1 227 ? -16.246 -44.158 8.696 1.00 41.72 227 PRO A N 1
ATOM 1907 C CA . PRO A 1 227 ? -14.888 -44.387 9.220 1.00 41.72 227 PRO A CA 1
ATOM 1908 C C . PRO A 1 227 ? -14.309 -45.751 8.766 1.00 41.72 227 PRO A C 1
ATOM 1910 O O . PRO A 1 227 ? -15.084 -46.679 8.597 1.00 41.72 227 PRO A O 1
ATOM 1913 N N . ILE A 1 228 ? -12.983 -45.951 8.737 1.00 25.78 228 ILE A N 1
ATOM 1914 C CA . ILE A 1 228 ? -12.363 -47.231 9.159 1.00 25.78 228 ILE A CA 1
ATOM 1915 C C . ILE A 1 228 ? -11.044 -46.910 9.881 1.00 25.78 228 ILE A C 1
ATOM 1917 O O . ILE A 1 228 ? -10.343 -45.964 9.532 1.00 25.78 228 ILE A O 1
ATOM 1921 N N . ALA A 1 229 ? -10.807 -47.638 10.967 1.00 32.50 229 ALA A N 1
ATOM 1922 C CA . ALA A 1 229 ? -9.791 -47.432 11.986 1.00 32.50 229 ALA A CA 1
ATOM 1923 C C . ALA A 1 229 ? -8.341 -47.758 11.556 1.00 32.50 229 ALA A C 1
ATOM 1925 O O . ALA A 1 229 ? -8.109 -48.413 10.549 1.00 32.50 229 ALA A O 1
ATOM 1926 N N . GLU A 1 230 ? -7.429 -47.360 12.456 1.00 25.47 230 GLU A N 1
ATOM 1927 C CA . GLU A 1 230 ? -6.073 -47.877 12.730 1.00 25.47 230 GLU A CA 1
ATOM 1928 C C . GLU A 1 230 ? -4.829 -47.133 12.186 1.00 25.47 230 GLU A C 1
ATOM 1930 O O . GLU A 1 230 ? -4.406 -47.270 11.048 1.00 25.47 230 GLU A O 1
ATOM 1935 N N . ASN A 1 231 ? -4.200 -46.439 13.150 1.00 25.53 231 ASN A N 1
ATOM 1936 C CA . ASN A 1 231 ? -2.785 -46.462 13.548 1.00 25.53 231 ASN A CA 1
ATOM 1937 C C . ASN A 1 231 ? -1.672 -45.756 12.736 1.00 25.53 231 ASN A C 1
ATOM 1939 O O . ASN A 1 231 ? -1.343 -46.106 11.612 1.00 25.53 231 ASN A O 1
ATOM 1943 N N . SER A 1 232 ? -0.944 -44.923 13.506 1.00 26.02 232 SER A N 1
ATOM 1944 C CA . SER A 1 232 ? 0.523 -44.745 13.541 1.00 26.02 232 SER A CA 1
ATOM 1945 C C . SER A 1 232 ? 1.162 -43.515 12.857 1.00 26.02 232 SER A C 1
ATOM 1947 O O . SER A 1 232 ? 1.326 -43.466 11.648 1.00 26.02 232 SER A O 1
ATOM 1949 N N . TYR A 1 233 ? 1.607 -42.586 13.723 1.00 28.52 233 TYR A N 1
ATOM 1950 C CA . TYR A 1 233 ? 2.803 -41.713 13.710 1.00 28.52 233 TYR A CA 1
ATOM 1951 C C . TYR A 1 233 ? 3.353 -41.106 12.398 1.00 28.52 233 TYR A C 1
ATOM 1953 O O . TYR A 1 233 ? 3.821 -41.816 11.518 1.00 28.52 233 TYR A O 1
ATOM 1961 N N . GLY A 1 234 ? 3.523 -39.771 12.388 1.00 25.67 234 GLY A N 1
ATOM 1962 C CA . GLY A 1 234 ? 4.502 -39.097 11.517 1.00 25.67 234 GLY A CA 1
ATOM 1963 C C . GLY A 1 234 ? 4.300 -37.588 11.331 1.00 25.67 234 GLY A C 1
ATOM 1964 O O . GLY A 1 234 ? 3.480 -37.163 10.530 1.00 25.67 234 GLY A O 1
ATOM 1965 N N . SER A 1 235 ? 5.072 -36.781 12.063 1.00 33.91 235 SER A N 1
ATOM 1966 C CA . SER A 1 235 ? 5.248 -35.328 11.882 1.00 33.91 235 SER A CA 1
ATOM 1967 C C . SER A 1 235 ? 6.090 -35.024 10.635 1.00 33.91 235 SER A C 1
ATOM 1969 O O . SER A 1 235 ? 7.127 -35.662 10.465 1.00 33.91 235 SER A O 1
ATOM 1971 N N . MET A 1 236 ? 5.729 -34.022 9.816 1.00 26.62 236 MET A N 1
ATOM 1972 C CA . MET A 1 236 ? 6.713 -33.362 8.943 1.00 26.62 236 MET A CA 1
ATOM 1973 C C . MET A 1 236 ? 6.311 -31.940 8.520 1.00 26.62 236 MET A C 1
ATOM 1975 O O . MET A 1 236 ? 5.240 -31.706 7.966 1.00 26.62 236 MET A O 1
ATOM 1979 N N . TYR A 1 237 ? 7.218 -30.999 8.788 1.00 26.47 237 TYR A N 1
ATOM 1980 C CA . TYR A 1 237 ? 7.266 -29.651 8.224 1.00 26.47 237 TYR A CA 1
ATOM 1981 C C . TYR A 1 237 ? 7.697 -29.730 6.749 1.00 26.47 237 TYR A C 1
ATOM 1983 O O . TYR A 1 237 ? 8.580 -30.523 6.429 1.00 26.47 237 TYR A O 1
ATOM 1991 N N . ALA A 1 238 ? 7.120 -28.904 5.869 1.00 25.61 238 ALA A N 1
ATOM 1992 C CA . ALA A 1 238 ? 7.549 -28.787 4.472 1.00 25.61 238 ALA A CA 1
ATOM 1993 C C . ALA A 1 238 ? 8.240 -27.435 4.227 1.00 25.61 238 ALA A C 1
ATOM 1995 O O . ALA A 1 238 ? 7.705 -26.389 4.604 1.00 25.61 238 ALA A O 1
ATOM 1996 N N . LEU A 1 239 ? 9.446 -27.536 3.657 1.00 27.98 239 LEU A N 1
ATOM 1997 C CA . LEU A 1 239 ? 10.356 -26.485 3.187 1.00 27.98 239 LEU A CA 1
ATOM 1998 C C . LEU A 1 239 ? 9.799 -25.716 1.982 1.00 27.98 239 LEU A C 1
ATOM 2000 O O . LEU A 1 239 ? 9.049 -26.331 1.192 1.00 27.98 239 LEU A O 1
#

pLDDT: mean 71.31, std 18.81, range [25.47, 94.56]